Protein AF-A0A147HRI1-F1 (afdb_monomer)

pLDDT: mean 74.49, std 10.93, range [35.97, 95.94]

Solvent-accessible surface area (backbone atoms only — not comparable to full-atom values): 10855 Å² total; per-residue (Å²): 132,96,83,79,79,74,90,42,73,68,56,54,52,51,51,51,52,52,50,51,54,47,53,50,52,55,54,71,74,53,50,70,68,59,50,63,74,41,39,68,58,30,53,50,50,42,50,49,49,34,51,53,35,15,52,51,47,12,48,51,37,36,75,73,68,40,53,73,58,54,8,49,53,52,2,50,64,69,31,60,76,62,52,70,60,54,52,48,51,29,50,80,69,69,34,45,88,38,79,63,32,47,48,50,51,49,22,37,60,50,44,56,58,47,50,54,52,49,60,60,44,43,67,61,63,70,48,91,69,84,58,73,65,57,57,50,52,51,52,50,48,52,53,50,51,52,48,47,48,59,67,50,44,52,60,49,54,53,50,54,50,52,53,43,62,71,70,72,44,73,66,59,40,51,51,49,51,53,50,49,47,51,51,29,28,50,52,20,53,75,72,71,36,63,45,93,79,69

InterPro domains:
  IPR006153 Cation/H+ exchanger, transmembrane domain [PF00999] (4-198)
  IPR038770 Sodium/solute symporter superfamily [G3DSA:1.20.1530.20] (1-198)

Sequence (198 aa):
VGRLVQPGDALTFLSEIGVILLMFTVGLELSVAELWATRWRVLSAGGLQFALGSVAFGGVAYLLGASPSAAVMVGAAAAVSSTAICAKQLADQGELTTRHGRTSVAVLLFQDMETATLLAALPLLASRTEAGTQIAIEVVRILAILGIIVLVGKPILYRSLAWVARHGHSEAFLLASILLVLITAWISHYLGIEPALG

Mean predicted aligned error: 12.56 Å

Secondary structure (DSSP, 8-state):
-TTS----HHHHHHHHHHHHHHHHHHHHH--HHHHHHHHHHHHHHHHHHHHHHHHHHHHHHHHTT--HHHHHHHHHHHT---HHHHHHHHHHTT-TTSHHHHHHHHHHHHHHHHHHHHHHHHHHHH-----HHHHHHHHHHHHHHHHHIIIIIHHHHHHHHHHHHHT--HHHHHHHHHHHHHHHHHHHHHTT--GGG-

Radius of gyration: 20.14 Å; Cα contacts (8 Å, |Δi|>4): 136; chains: 1; bounding box: 38×51×52 Å

Nearest PDB structures (foldseek):
  8by2-assembly1_B  TM=7.174E-01  e=1.087E-05  Escherichia coli
  9emb-assembly1_B  TM=7.189E-01  e=1.529E-05  Escherichia coli
  8by2-assembly1_A  TM=7.257E-01  e=1.770E-05  Escherichia coli
  5bz2-assembly1_A-2  TM=6.735E-01  e=6.250E-04  Thermus thermophilus
  4bwz-assembly1_A  TM=6.178E-01  e=5.952E-04  Thermus thermophilus

Foldseek 3Di:
DPDPDDPDPVNVVVVVVVLVVLVVVLVVLDDPVVLVVCVVVLCCVLVVQLVVQLCVQLVVCVVVPDDNLVSNLRSNVRSQDDLSVLSVVCVVVVNCNPPVNNSVNSNNVVSVVVVLLSVLCSVVSVDPDDDCVVVVVVVVVSVVVLVCCVVPVVVVVVVQLVVQVVVPDPVSSVVSVVVSLVVQLVVCVVVVGHSVSD

Organism: NCBI:txid869719

Structure (mmCIF, N/CA/C/O backbone):
data_AF-A0A147HRI1-F1
#
_entry.id   AF-A0A147HRI1-F1
#
loop_
_atom_site.group_PDB
_atom_site.id
_atom_site.type_symbol
_atom_site.label_atom_id
_atom_site.label_alt_id
_atom_site.label_comp_id
_atom_site.label_asym_id
_atom_site.label_entity_id
_atom_site.label_seq_id
_atom_site.pdbx_PDB_ins_code
_atom_site.Cartn_x
_atom_site.Cartn_y
_atom_site.Cartn_z
_atom_site.occupancy
_atom_site.B_iso_or_equiv
_atom_site.auth_seq_id
_atom_site.auth_comp_id
_atom_site.auth_asym_id
_atom_site.auth_atom_id
_atom_site.pdbx_PDB_model_num
ATOM 1 N N . VAL A 1 1 ? 8.920 30.082 18.688 1.00 46.41 1 VAL A N 1
ATOM 2 C CA . VAL A 1 1 ? 8.938 28.942 19.643 1.00 46.41 1 VAL A CA 1
ATOM 3 C C . VAL A 1 1 ? 9.562 27.657 19.054 1.00 46.41 1 VAL A C 1
ATOM 5 O O . VAL A 1 1 ? 9.963 26.794 19.816 1.00 46.41 1 VAL A O 1
ATOM 8 N N . GLY A 1 2 ? 9.768 27.520 17.737 1.00 50.28 2 GLY A N 1
ATOM 9 C CA . GLY A 1 2 ? 10.229 26.261 17.113 1.00 50.28 2 GLY A CA 1
ATOM 10 C C . GLY A 1 2 ? 11.741 25.972 17.069 1.00 50.28 2 GLY A C 1
ATOM 11 O O . GLY A 1 2 ? 12.221 25.584 16.013 1.00 50.28 2 GLY A O 1
ATOM 12 N N . ARG A 1 3 ? 12.517 26.168 18.149 1.00 47.16 3 ARG A N 1
ATOM 13 C CA . ARG A 1 3 ? 13.978 25.884 18.121 1.00 47.16 3 ARG A CA 1
ATOM 14 C C . ARG A 1 3 ? 14.542 25.129 19.337 1.00 47.16 3 ARG A C 1
ATOM 16 O O . ARG A 1 3 ? 15.747 25.162 19.548 1.00 47.16 3 ARG A O 1
ATOM 23 N N . LEU A 1 4 ? 13.701 24.457 20.133 1.00 57.94 4 LEU A N 1
ATOM 24 C CA . LEU A 1 4 ? 14.137 23.751 21.357 1.00 57.94 4 LEU A CA 1
ATOM 25 C C . LEU A 1 4 ? 13.906 22.236 21.366 1.00 57.94 4 LEU A C 1
ATOM 27 O O . LEU A 1 4 ? 14.239 21.588 22.351 1.00 57.94 4 LEU A O 1
ATOM 31 N N . VAL A 1 5 ? 13.387 21.652 20.289 1.00 60.81 5 VAL A N 1
ATOM 32 C CA . VAL A 1 5 ? 13.214 20.200 20.214 1.00 60.81 5 VAL A CA 1
ATOM 33 C C . VAL A 1 5 ? 14.187 19.666 19.177 1.00 60.81 5 VAL A C 1
ATOM 35 O O . VAL A 1 5 ? 13.927 19.729 17.979 1.00 60.81 5 VAL A O 1
ATOM 38 N N . GLN A 1 6 ? 15.344 19.198 19.640 1.00 63.59 6 GLN A N 1
ATOM 39 C CA . GLN A 1 6 ? 16.152 18.312 18.814 1.00 63.59 6 GLN A CA 1
ATOM 40 C C . GLN A 1 6 ? 15.419 16.968 18.725 1.00 63.59 6 GLN A C 1
ATOM 42 O O . GLN A 1 6 ? 14.935 16.498 19.760 1.00 63.59 6 GLN A O 1
ATOM 47 N N . PRO A 1 7 ? 15.289 16.360 17.534 1.00 55.78 7 PRO A N 1
ATOM 48 C CA . PRO A 1 7 ? 14.759 15.011 17.415 1.00 55.78 7 PRO A CA 1
ATOM 49 C C . PRO A 1 7 ? 15.745 14.058 18.096 1.00 55.78 7 PRO A C 1
ATOM 51 O O . PRO A 1 7 ? 16.748 13.659 17.519 1.00 55.78 7 PRO A O 1
ATOM 54 N N . GLY A 1 8 ? 15.502 13.780 19.374 1.00 70.69 8 GLY A N 1
ATOM 55 C CA . GLY A 1 8 ? 16.127 12.676 20.087 1.00 70.69 8 GLY A CA 1
ATOM 56 C C . GLY A 1 8 ? 15.316 11.405 19.867 1.00 70.69 8 GLY A C 1
ATOM 57 O O . GLY A 1 8 ? 14.108 11.482 19.631 1.00 70.69 8 GLY A O 1
ATOM 58 N N . ASP A 1 9 ? 15.960 10.248 20.009 1.00 72.62 9 ASP A N 1
ATOM 59 C CA . ASP A 1 9 ? 15.358 8.923 19.795 1.00 72.62 9 ASP A CA 1
ATOM 60 C C . ASP A 1 9 ? 14.011 8.746 20.519 1.00 72.62 9 ASP A C 1
ATOM 62 O O . ASP A 1 9 ? 13.090 8.132 19.990 1.00 72.62 9 ASP A O 1
ATOM 66 N N . ALA A 1 10 ? 13.847 9.367 21.694 1.00 78.81 10 ALA A N 1
ATOM 67 C CA . ALA A 1 10 ? 12.605 9.338 22.465 1.00 78.81 10 ALA A CA 1
ATOM 68 C C . ALA A 1 10 ? 11.423 10.056 21.784 1.00 78.81 10 ALA A C 1
ATOM 70 O O . ALA A 1 10 ? 10.285 9.608 21.906 1.00 78.81 10 ALA A O 1
ATOM 71 N N . LEU A 1 11 ? 11.664 11.165 21.074 1.00 78.88 11 LEU A N 1
ATOM 72 C CA . LEU A 1 11 ? 10.607 11.889 20.361 1.00 78.88 11 LEU A CA 1
ATOM 73 C C . LEU A 1 11 ? 10.180 11.125 19.106 1.00 78.88 11 LEU A C 1
ATOM 75 O O . LEU A 1 11 ? 8.984 11.025 18.834 1.00 78.88 11 LEU A O 1
ATOM 79 N N . THR A 1 12 ? 11.148 10.559 18.379 1.00 74.94 12 THR A N 1
ATOM 80 C CA . THR A 1 12 ? 10.896 9.679 17.231 1.00 74.94 12 THR A CA 1
ATOM 81 C C . THR A 1 12 ? 10.073 8.470 17.667 1.00 74.94 12 THR A C 1
ATOM 83 O O . THR A 1 12 ? 8.983 8.256 17.140 1.00 74.94 12 THR A O 1
ATOM 86 N N . PHE A 1 13 ? 10.506 7.776 18.721 1.00 75.50 13 PHE A N 1
ATOM 87 C CA . PHE A 1 13 ? 9.776 6.653 19.303 1.00 75.50 13 PHE A CA 1
ATOM 88 C C . PHE A 1 13 ? 8.347 7.031 19.727 1.00 75.50 13 PHE A C 1
ATOM 90 O O . PHE A 1 13 ? 7.389 6.330 19.408 1.00 75.50 13 PHE A O 1
ATOM 97 N N . LEU A 1 14 ? 8.161 8.177 20.394 1.00 77.25 14 LEU A N 1
ATOM 98 C CA . LEU A 1 14 ? 6.829 8.627 20.807 1.00 77.25 14 LEU A CA 1
ATOM 99 C C . LEU A 1 14 ? 5.931 8.957 19.601 1.00 77.25 14 LEU A C 1
ATOM 101 O O . LEU A 1 14 ? 4.732 8.673 19.624 1.00 77.25 14 LEU A O 1
ATOM 105 N N . SER A 1 15 ? 6.503 9.531 18.539 1.00 74.62 15 SER A N 1
ATOM 106 C CA . SER A 1 15 ? 5.780 9.809 17.294 1.00 74.62 15 SER A CA 1
ATOM 107 C C . SER A 1 15 ? 5.372 8.539 16.547 1.00 74.62 15 SER A C 1
ATOM 109 O O . SER A 1 15 ? 4.254 8.477 16.040 1.00 74.62 15 SER A O 1
ATOM 111 N N . GLU A 1 16 ? 6.220 7.509 16.542 1.00 69.00 16 GLU A N 1
ATOM 112 C CA . GLU A 1 16 ? 5.909 6.197 15.966 1.00 69.00 16 GLU A CA 1
ATOM 113 C C . GLU A 1 16 ? 4.768 5.523 16.731 1.00 69.00 16 GLU A C 1
ATOM 115 O O . GLU A 1 16 ? 3.795 5.086 16.119 1.00 69.00 16 GLU A O 1
ATOM 120 N N . ILE A 1 17 ? 4.819 5.528 18.070 1.00 75.31 17 ILE A N 1
ATOM 121 C CA . ILE A 1 17 ? 3.733 5.016 18.921 1.00 75.31 17 ILE A CA 1
ATOM 122 C C . ILE A 1 17 ? 2.419 5.755 18.634 1.00 75.31 17 ILE A C 1
ATOM 124 O O . ILE A 1 17 ? 1.372 5.122 18.496 1.00 75.31 17 ILE A O 1
ATOM 128 N N . GLY A 1 18 ? 2.460 7.084 18.495 1.00 74.62 18 GLY A N 1
ATOM 129 C CA . GLY A 1 18 ? 1.285 7.886 18.148 1.00 74.62 18 GLY A CA 1
ATOM 130 C C . GLY A 1 18 ? 0.679 7.504 16.794 1.00 74.62 18 GLY A C 1
ATOM 131 O O . GLY A 1 18 ? -0.539 7.379 16.681 1.00 74.62 18 GLY A O 1
ATOM 132 N N . VAL A 1 19 ? 1.517 7.253 15.783 1.00 68.94 19 VAL A N 1
ATOM 133 C CA . VAL A 1 19 ? 1.066 6.789 14.461 1.00 68.94 19 VAL A CA 1
ATOM 134 C C . VAL A 1 19 ? 0.490 5.374 14.534 1.00 68.94 19 VAL A C 1
ATOM 136 O O . VAL A 1 19 ? -0.556 5.125 13.940 1.00 68.94 19 VAL A O 1
ATOM 139 N N . ILE A 1 20 ? 1.105 4.459 15.290 1.00 69.31 20 ILE A N 1
ATOM 140 C CA . ILE A 1 20 ? 0.593 3.091 15.479 1.00 69.31 20 ILE A CA 1
ATOM 141 C C . ILE A 1 20 ? -0.795 3.120 16.132 1.00 69.31 20 ILE A C 1
ATOM 143 O O . ILE A 1 20 ? -1.723 2.480 15.639 1.00 69.31 20 ILE A O 1
ATOM 147 N N . LEU A 1 21 ? -0.963 3.895 17.208 1.00 75.81 21 LEU A N 1
ATOM 148 C CA . LEU A 1 21 ? -2.250 4.049 17.896 1.00 75.81 21 LEU A CA 1
ATOM 149 C C . LEU A 1 21 ? -3.308 4.696 16.994 1.00 75.81 21 LEU A C 1
ATOM 151 O O . LEU A 1 21 ? -4.476 4.297 17.026 1.00 75.81 21 LEU A O 1
ATOM 155 N N . LEU A 1 22 ? -2.903 5.655 16.159 1.00 72.88 22 LEU A N 1
ATOM 156 C CA . LEU A 1 22 ? -3.779 6.252 15.161 1.00 72.88 22 LEU A CA 1
ATOM 157 C C . LEU A 1 22 ? -4.231 5.214 14.126 1.00 72.88 22 LEU A C 1
ATOM 159 O O . LEU A 1 22 ? -5.427 5.083 13.892 1.00 72.88 22 LEU A O 1
ATOM 163 N N . MET A 1 23 ? -3.304 4.446 13.545 1.00 67.88 23 MET A N 1
ATOM 164 C CA . MET A 1 23 ? -3.622 3.410 12.551 1.00 67.88 23 MET A CA 1
ATOM 165 C C . MET A 1 23 ? -4.504 2.312 13.140 1.00 67.88 23 MET A C 1
ATOM 167 O O . MET A 1 23 ? -5.430 1.845 12.480 1.00 67.88 23 MET A O 1
ATOM 171 N N . PHE A 1 24 ? -4.278 1.949 14.402 1.00 70.44 24 PHE A N 1
ATOM 172 C CA . PHE A 1 24 ? -5.132 1.014 15.122 1.00 70.44 24 PHE A CA 1
ATOM 173 C C . PHE A 1 24 ? -6.558 1.553 15.294 1.00 70.44 24 PHE A C 1
ATOM 175 O O . PHE A 1 24 ? -7.523 0.856 14.988 1.00 70.44 24 PHE A O 1
ATOM 182 N N . THR A 1 25 ? -6.698 2.810 15.723 1.00 68.62 25 THR A N 1
ATOM 183 C CA . THR A 1 25 ? -8.008 3.459 15.900 1.00 68.62 25 THR A CA 1
ATOM 184 C C . THR A 1 25 ? -8.754 3.565 14.570 1.00 68.62 25 THR A C 1
ATOM 186 O O . THR A 1 25 ? -9.921 3.192 14.482 1.00 68.62 25 THR A O 1
ATOM 189 N N . VAL A 1 26 ? -8.057 3.975 13.508 1.00 68.06 26 VAL A N 1
ATOM 190 C CA . VAL A 1 26 ? -8.590 4.021 12.140 1.00 68.06 26 VAL A CA 1
ATOM 191 C C . VAL A 1 26 ? -9.046 2.633 11.677 1.00 68.06 26 VAL A C 1
ATOM 193 O O . VAL A 1 26 ? -10.114 2.500 11.080 1.00 68.06 26 VAL A O 1
ATOM 196 N N . GLY A 1 27 ? -8.279 1.585 11.995 1.00 67.62 27 GLY A N 1
ATOM 197 C CA . GLY A 1 27 ? -8.646 0.199 11.711 1.00 67.62 27 GLY A CA 1
ATOM 198 C C . GLY A 1 27 ? -9.912 -0.266 12.440 1.00 67.62 27 GLY A C 1
ATOM 199 O O . GLY A 1 27 ? -10.695 -1.014 11.861 1.00 67.62 27 GLY A O 1
ATOM 200 N N . LEU A 1 28 ? -10.149 0.195 13.674 1.00 70.56 28 LEU A N 1
ATOM 201 C CA . LEU A 1 28 ? -11.361 -0.124 14.444 1.00 70.56 28 L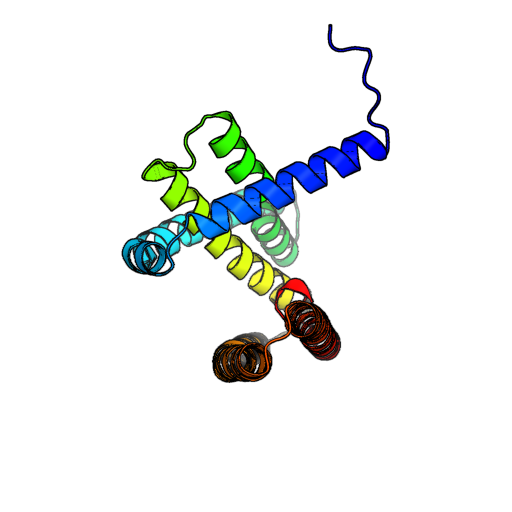EU A CA 1
ATOM 202 C C . LEU A 1 28 ? -12.614 0.604 13.934 1.00 70.56 28 LEU A C 1
ATOM 204 O O . LEU A 1 28 ? -13.714 0.060 14.025 1.00 70.56 28 LEU A O 1
ATOM 208 N N . GLU A 1 29 ? -12.468 1.817 13.398 1.00 66.69 29 GLU A N 1
ATOM 209 C CA . GLU A 1 29 ? -13.580 2.589 12.822 1.00 66.69 29 GLU A CA 1
ATOM 210 C C . GLU A 1 29 ? -13.994 2.107 11.422 1.00 66.69 29 GLU A C 1
ATOM 212 O O . GLU A 1 29 ? -15.105 2.392 10.956 1.00 66.69 29 GLU A O 1
ATOM 217 N N . LEU A 1 30 ? -13.115 1.373 10.736 1.00 65.50 30 LEU A N 1
ATOM 218 C CA . LEU A 1 30 ? -13.374 0.825 9.412 1.00 65.50 30 LEU A CA 1
ATOM 219 C C . LEU A 1 30 ? -14.112 -0.507 9.499 1.00 65.50 30 LEU A C 1
ATOM 221 O O . LEU A 1 30 ? -13.552 -1.544 9.850 1.00 65.50 30 LEU A O 1
ATOM 225 N N . SER A 1 31 ? -15.374 -0.518 9.073 1.00 68.38 31 SER A N 1
ATOM 226 C CA . SER A 1 31 ? -16.076 -1.782 8.888 1.00 68.38 31 SER A CA 1
ATOM 227 C C . SER A 1 31 ? -15.686 -2.437 7.557 1.00 68.38 31 SER A C 1
ATOM 229 O O . SER A 1 31 ? -15.730 -1.828 6.483 1.00 68.38 31 SER A O 1
ATOM 231 N N . VAL A 1 32 ? -15.372 -3.734 7.606 1.00 67.00 32 VAL A N 1
ATOM 232 C CA . VAL A 1 32 ? -15.116 -4.558 6.408 1.00 67.00 32 VAL A CA 1
ATOM 233 C C . VAL A 1 32 ? -16.299 -4.498 5.430 1.00 67.00 32 VAL A C 1
ATOM 235 O O . VAL A 1 32 ? -16.116 -4.526 4.214 1.00 67.00 32 VAL A O 1
ATOM 238 N N . ALA A 1 33 ? -17.522 -4.375 5.953 1.00 69.81 33 ALA A N 1
ATOM 239 C CA . ALA A 1 33 ? -18.739 -4.257 5.156 1.00 69.81 33 ALA A CA 1
ATOM 240 C C . ALA A 1 33 ? -18.767 -2.976 4.303 1.00 69.81 33 ALA A C 1
ATOM 242 O O . ALA A 1 33 ? -19.138 -3.023 3.129 1.00 69.81 33 ALA A O 1
ATOM 243 N N . GLU A 1 34 ? -18.338 -1.843 4.858 1.00 67.62 34 GLU A N 1
ATOM 244 C CA . GLU A 1 34 ? -18.285 -0.574 4.126 1.00 67.62 34 GLU A CA 1
ATOM 245 C C . GLU A 1 34 ? -17.148 -0.550 3.108 1.00 67.62 34 GLU A C 1
ATOM 247 O O . GLU A 1 34 ? -17.354 -0.068 1.992 1.00 67.62 34 GLU A O 1
ATOM 252 N N . LEU A 1 35 ? -15.997 -1.143 3.442 1.00 68.50 35 LEU A N 1
ATOM 253 C CA . LEU A 1 35 ? -14.898 -1.356 2.497 1.00 68.50 35 LEU A CA 1
ATOM 254 C C . LEU A 1 35 ? -15.375 -2.171 1.284 1.00 68.50 35 LEU A C 1
ATOM 256 O O . LEU A 1 35 ? -15.122 -1.834 0.127 1.00 68.50 35 LEU A O 1
ATOM 260 N N . TRP A 1 36 ? -16.143 -3.230 1.541 1.00 72.75 36 TRP A N 1
ATOM 261 C CA . TRP A 1 36 ? -16.689 -4.086 0.492 1.00 72.75 36 TRP A CA 1
ATOM 262 C C . TRP A 1 36 ? -17.740 -3.379 -0.372 1.00 72.75 36 TRP A C 1
ATOM 264 O O . TRP A 1 36 ? -17.869 -3.688 -1.562 1.00 72.75 36 TRP A O 1
ATOM 274 N N . ALA A 1 37 ? -18.484 -2.428 0.198 1.00 75.12 37 ALA A N 1
ATOM 275 C CA . ALA A 1 37 ? -19.457 -1.612 -0.524 1.00 75.12 37 ALA A CA 1
ATOM 276 C C . ALA A 1 37 ? -18.787 -0.585 -1.455 1.00 75.12 37 ALA A C 1
ATOM 278 O O . ALA A 1 37 ? -19.325 -0.274 -2.518 1.00 75.12 37 ALA A O 1
ATOM 279 N N . THR A 1 38 ? -17.599 -0.086 -1.098 1.00 70.69 38 THR A N 1
ATOM 280 C CA . THR A 1 38 ? -16.829 0.875 -1.907 1.00 70.69 38 THR A CA 1
ATOM 281 C C . THR A 1 38 ? -15.744 0.228 -2.770 1.00 70.69 38 THR A C 1
ATOM 283 O O . THR A 1 38 ? -15.088 0.941 -3.531 1.00 70.69 38 THR A O 1
ATOM 286 N N . ARG A 1 39 ? -15.606 -1.107 -2.744 1.00 79.69 39 ARG A N 1
ATOM 287 C CA . ARG A 1 39 ? -14.523 -1.864 -3.402 1.00 79.69 39 ARG A CA 1
ATOM 288 C C . ARG A 1 39 ? -14.227 -1.445 -4.839 1.00 79.69 39 ARG A C 1
ATOM 290 O O . ARG A 1 39 ? -13.072 -1.260 -5.184 1.00 79.69 39 ARG A O 1
ATOM 297 N N . TRP A 1 40 ? -15.249 -1.228 -5.667 1.00 79.50 40 TRP A N 1
ATOM 298 C CA . TRP A 1 40 ? -15.039 -0.846 -7.067 1.00 79.50 40 TRP A CA 1
ATOM 299 C C . TRP A 1 40 ? -14.453 0.553 -7.216 1.00 79.50 40 TRP A C 1
ATOM 301 O O . TRP A 1 40 ? -13.614 0.757 -8.081 1.00 79.50 40 TRP A O 1
ATOM 311 N N . ARG A 1 41 ? -14.855 1.493 -6.352 1.00 78.00 41 ARG A N 1
ATOM 312 C CA . ARG A 1 41 ? -14.286 2.846 -6.328 1.00 78.00 41 ARG A CA 1
ATOM 313 C C . ARG A 1 41 ? -12.851 2.824 -5.829 1.00 78.00 41 ARG A C 1
ATOM 315 O O . ARG A 1 41 ? -12.026 3.545 -6.367 1.00 78.00 41 ARG A O 1
ATOM 322 N N . VAL A 1 42 ? -12.572 1.991 -4.831 1.00 79.12 42 VAL A N 1
ATOM 323 C CA . VAL A 1 42 ? -11.234 1.804 -4.262 1.00 79.12 42 VAL A CA 1
ATOM 324 C C . VAL A 1 42 ? -10.285 1.204 -5.302 1.00 79.12 42 VAL A C 1
ATOM 326 O O . VAL A 1 42 ? -9.256 1.804 -5.593 1.00 79.12 42 VAL A O 1
ATOM 329 N N . LEU A 1 43 ? -10.686 0.101 -5.943 1.00 76.88 43 LEU A N 1
ATOM 330 C CA . LEU A 1 43 ? -9.943 -0.552 -7.025 1.00 76.88 43 LEU A CA 1
ATOM 331 C C . LEU A 1 43 ? -9.718 0.387 -8.215 1.00 76.88 43 LEU A C 1
ATOM 333 O O . LEU A 1 43 ? -8.609 0.463 -8.734 1.00 76.88 43 LEU A O 1
ATOM 337 N N . SER A 1 44 ? -10.749 1.126 -8.641 1.00 82.75 44 SER A N 1
ATOM 338 C CA . SER A 1 44 ? -10.609 2.043 -9.772 1.00 82.75 44 SER A CA 1
ATOM 339 C C . SER A 1 44 ? -9.757 3.260 -9.431 1.00 82.75 44 SER A C 1
ATOM 341 O O . SER A 1 44 ? -8.932 3.653 -10.240 1.00 82.75 44 SER A O 1
ATOM 343 N N . ALA A 1 45 ? -9.956 3.880 -8.264 1.00 82.44 45 ALA A N 1
ATOM 344 C CA . ALA A 1 45 ? -9.248 5.105 -7.899 1.00 82.44 45 ALA A CA 1
ATOM 345 C C . ALA A 1 45 ? -7.785 4.820 -7.549 1.00 82.44 45 ALA A C 1
ATOM 347 O O . ALA A 1 45 ? -6.904 5.481 -8.089 1.00 82.44 45 ALA A O 1
ATOM 348 N N . GLY A 1 46 ? -7.535 3.814 -6.703 1.00 80.88 46 GLY A N 1
ATOM 349 C CA . GLY A 1 46 ? -6.186 3.394 -6.325 1.00 80.88 46 GLY A CA 1
ATOM 350 C C . GLY A 1 46 ? -5.399 2.878 -7.523 1.00 80.88 46 GLY A C 1
ATOM 351 O O . GLY A 1 46 ? -4.319 3.390 -7.803 1.00 80.88 46 GLY A O 1
ATOM 352 N N . GLY A 1 47 ? -5.987 1.958 -8.296 1.00 82.75 47 GLY A N 1
ATOM 353 C CA . GLY A 1 47 ? -5.334 1.392 -9.476 1.00 82.75 47 GLY A CA 1
ATOM 354 C C . GLY A 1 47 ? -5.084 2.423 -10.578 1.00 82.75 47 GLY A C 1
ATOM 355 O O . GLY A 1 47 ? -4.011 2.438 -11.177 1.00 82.75 47 GLY A O 1
ATOM 356 N N . LEU A 1 48 ? -6.032 3.336 -10.833 1.00 87.00 48 LEU A N 1
ATOM 357 C CA . LEU A 1 48 ? -5.828 4.394 -11.826 1.00 87.00 48 LEU A CA 1
ATOM 358 C C . LEU A 1 48 ? -4.767 5.402 -11.368 1.00 87.00 48 LEU A C 1
ATOM 360 O O . LEU A 1 48 ? -3.931 5.798 -12.176 1.00 87.00 48 LEU A O 1
ATOM 364 N N . GLN A 1 49 ? -4.764 5.799 -10.090 1.00 89.56 49 GLN A N 1
ATOM 365 C CA . GLN A 1 49 ? -3.734 6.685 -9.544 1.00 89.56 49 GLN A CA 1
ATOM 366 C C . GLN A 1 49 ? -2.348 6.048 -9.621 1.00 89.56 49 GLN A C 1
ATOM 368 O O . GLN A 1 49 ? -1.400 6.715 -10.038 1.00 89.56 49 GLN A O 1
ATOM 373 N N . PHE A 1 50 ? -2.232 4.771 -9.257 1.00 87.19 50 PHE A N 1
ATOM 374 C CA . PHE A 1 50 ? -0.973 4.044 -9.330 1.00 87.19 50 PHE A CA 1
ATOM 375 C C . PHE A 1 50 ? -0.482 3.916 -10.775 1.00 87.19 50 PHE A C 1
ATOM 377 O O . PHE A 1 50 ? 0.670 4.239 -11.061 1.00 87.19 50 PHE A O 1
ATOM 384 N N . ALA A 1 51 ? -1.356 3.532 -11.710 1.00 87.12 51 ALA A N 1
ATOM 385 C CA . ALA A 1 51 ? -1.001 3.401 -13.121 1.00 87.12 51 ALA A CA 1
ATOM 386 C C . ALA A 1 51 ? -0.550 4.739 -13.728 1.00 87.12 51 ALA A C 1
ATOM 388 O O . ALA A 1 51 ? 0.503 4.811 -14.363 1.00 87.12 51 ALA A O 1
ATOM 389 N N . LEU A 1 52 ? -1.315 5.813 -13.504 1.00 92.19 52 LEU A N 1
ATOM 390 C CA . LEU A 1 52 ? -0.977 7.143 -14.013 1.00 92.19 52 LEU A CA 1
ATOM 391 C C . LEU A 1 52 ? 0.306 7.686 -13.375 1.00 92.19 52 LEU A C 1
ATOM 393 O O . LEU A 1 52 ? 1.157 8.214 -14.089 1.00 92.19 52 LEU A O 1
ATOM 397 N N . GLY A 1 53 ? 0.469 7.520 -12.060 1.00 91.06 53 GLY A N 1
ATOM 398 C CA . GLY A 1 53 ? 1.688 7.899 -11.347 1.00 91.06 53 GLY A CA 1
ATOM 399 C C . GLY A 1 53 ? 2.904 7.141 -11.870 1.00 91.06 53 GLY A C 1
ATOM 400 O O . GLY A 1 53 ? 3.920 7.753 -12.189 1.00 91.06 53 GLY A O 1
ATOM 401 N N . SER A 1 54 ? 2.772 5.827 -12.062 1.00 89.25 54 SER A N 1
ATOM 402 C CA . SER A 1 54 ? 3.852 4.970 -12.556 1.00 89.25 54 SER A CA 1
ATOM 403 C C . SER A 1 54 ? 4.301 5.370 -13.955 1.00 89.25 54 SER A C 1
ATOM 405 O O . SER A 1 54 ? 5.498 5.458 -14.221 1.00 89.25 54 SER A O 1
ATOM 407 N N . VAL A 1 55 ? 3.350 5.670 -14.845 1.00 92.12 55 VAL A N 1
ATOM 408 C CA . VAL A 1 55 ? 3.646 6.151 -16.201 1.00 92.12 55 VAL A CA 1
ATOM 409 C C . VAL A 1 55 ? 4.279 7.540 -16.170 1.00 92.12 55 VAL A C 1
ATOM 411 O O . VAL A 1 55 ? 5.240 7.778 -16.897 1.00 92.12 55 VAL A O 1
ATOM 414 N N . ALA A 1 56 ? 3.785 8.451 -15.330 1.00 95.12 56 ALA A N 1
ATOM 415 C CA . ALA A 1 56 ? 4.326 9.802 -15.229 1.00 95.12 56 ALA A CA 1
ATOM 416 C C . ALA A 1 56 ? 5.768 9.798 -14.697 1.00 95.12 56 ALA A C 1
ATOM 418 O O . ALA A 1 56 ? 6.673 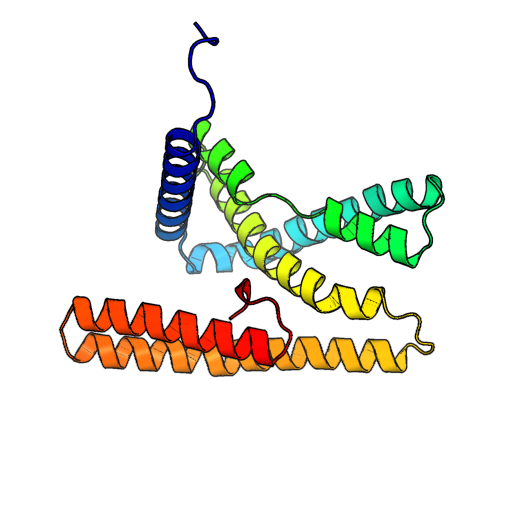10.313 -15.356 1.00 95.12 56 ALA A O 1
ATOM 419 N N . PHE A 1 57 ? 6.007 9.171 -13.542 1.00 94.50 57 PHE A N 1
ATOM 420 C CA . PHE A 1 57 ? 7.337 9.088 -12.937 1.00 94.50 57 PHE A CA 1
ATOM 421 C C . PHE A 1 57 ? 8.297 8.233 -13.768 1.00 94.50 57 PHE A C 1
ATOM 423 O O . PHE A 1 57 ? 9.452 8.615 -13.958 1.00 94.50 57 PHE A O 1
ATOM 430 N N . GLY A 1 58 ? 7.821 7.118 -14.328 1.00 93.62 58 GLY A N 1
ATOM 431 C CA . GLY A 1 58 ? 8.618 6.277 -15.217 1.00 93.62 58 GLY A CA 1
ATOM 432 C C . GLY A 1 58 ? 8.967 6.982 -16.526 1.00 93.62 58 GLY A C 1
ATOM 433 O O . GLY A 1 58 ? 10.101 6.896 -16.990 1.00 93.62 58 GLY A O 1
ATOM 434 N N . GLY A 1 59 ? 8.039 7.759 -17.088 1.00 93.56 59 GLY A N 1
ATOM 435 C CA . GLY A 1 59 ? 8.286 8.601 -18.256 1.00 93.56 59 GLY A CA 1
ATOM 436 C C . GLY A 1 59 ? 9.374 9.640 -17.993 1.00 93.56 59 GLY A C 1
ATOM 437 O O . GLY A 1 59 ? 10.295 9.775 -18.794 1.00 93.56 59 GLY A O 1
ATOM 438 N N . VAL A 1 60 ? 9.332 10.312 -16.837 1.00 95.94 60 VAL A N 1
ATOM 439 C CA . VAL A 1 60 ? 10.399 11.234 -16.412 1.00 95.94 60 VAL A CA 1
ATOM 440 C C . VAL A 1 60 ? 11.735 10.502 -16.272 1.00 95.94 60 VAL A C 1
ATOM 442 O O . VAL A 1 60 ? 12.737 10.967 -16.808 1.00 95.94 60 VAL A O 1
ATOM 445 N N . ALA A 1 61 ? 11.766 9.338 -15.619 1.00 94.19 61 ALA A N 1
ATOM 446 C CA . ALA A 1 61 ? 12.987 8.546 -15.470 1.00 94.19 61 ALA A CA 1
ATOM 447 C C . ALA A 1 61 ? 13.578 8.118 -16.826 1.00 94.19 61 ALA A C 1
ATOM 449 O O . ALA A 1 61 ? 14.789 8.198 -17.030 1.00 94.19 61 ALA A O 1
ATOM 450 N N . TYR A 1 62 ? 12.728 7.719 -17.775 1.00 94.75 62 TYR A N 1
ATOM 451 C CA . TYR A 1 62 ? 13.146 7.369 -19.131 1.00 94.75 62 TYR A CA 1
ATOM 452 C C . TYR A 1 62 ? 13.730 8.574 -19.883 1.00 94.75 62 TYR A C 1
ATOM 454 O O . TYR A 1 62 ? 14.790 8.463 -20.496 1.00 94.75 62 TYR A O 1
ATOM 462 N N . LEU A 1 63 ? 13.090 9.745 -19.786 1.00 95.38 63 LEU A N 1
ATOM 463 C CA . LEU A 1 63 ? 13.593 10.991 -20.380 1.00 95.38 63 LEU A CA 1
ATOM 464 C C . LEU A 1 63 ? 14.933 11.439 -19.774 1.00 95.38 63 LEU A C 1
ATOM 466 O O . LEU A 1 63 ? 15.733 12.066 -20.464 1.00 95.38 63 LEU A O 1
ATOM 470 N N . LEU A 1 64 ? 15.202 11.085 -18.514 1.00 95.50 64 LEU A N 1
ATOM 471 C CA . LEU A 1 64 ? 16.489 11.299 -17.842 1.00 95.50 64 LEU A CA 1
ATOM 472 C C . LEU A 1 64 ? 17.561 10.255 -18.217 1.00 95.50 64 LEU A C 1
ATOM 474 O O . LEU A 1 64 ? 18.676 10.315 -17.701 1.00 95.50 64 LEU A O 1
ATOM 478 N N . GLY A 1 65 ? 17.255 9.318 -19.121 1.00 91.56 65 GLY A N 1
ATOM 479 C CA . GLY A 1 65 ? 18.204 8.335 -19.648 1.00 91.56 65 GLY A CA 1
ATOM 480 C C . GLY A 1 65 ? 18.215 6.986 -18.925 1.00 91.56 65 GLY A C 1
ATOM 481 O O . GLY A 1 65 ? 19.127 6.189 -19.151 1.00 91.56 65 GLY A O 1
ATOM 482 N N . ALA A 1 66 ? 17.231 6.696 -18.065 1.00 89.94 66 ALA A N 1
ATOM 483 C CA . ALA A 1 66 ? 17.095 5.368 -17.468 1.00 89.94 66 ALA A CA 1
ATOM 484 C C . ALA A 1 66 ? 16.743 4.310 -18.532 1.00 89.94 66 ALA A C 1
ATOM 486 O O . ALA A 1 66 ? 16.007 4.580 -19.484 1.00 89.94 66 ALA A O 1
ATOM 487 N N . SER A 1 67 ? 17.223 3.072 -18.356 1.00 89.38 67 SER A N 1
ATOM 488 C CA . SER A 1 67 ? 16.782 1.953 -19.200 1.00 89.38 67 SER A CA 1
ATOM 489 C C . SER A 1 67 ? 15.268 1.732 -19.053 1.00 89.38 67 SER A C 1
ATOM 491 O O . SER A 1 67 ? 14.725 2.023 -17.987 1.00 89.38 67 SER A O 1
ATOM 493 N N . PRO A 1 68 ? 14.569 1.156 -20.050 1.00 85.38 68 PRO A N 1
ATOM 494 C CA . PRO A 1 68 ? 13.131 0.887 -19.946 1.00 85.38 68 PRO A CA 1
ATOM 495 C C . PRO A 1 68 ? 12.740 0.103 -18.684 1.00 85.38 68 PRO A C 1
ATOM 497 O O . PRO A 1 68 ? 11.765 0.440 -18.021 1.00 85.38 68 PRO A O 1
ATOM 500 N N . SER A 1 69 ? 13.543 -0.895 -18.300 1.00 82.50 69 SER A N 1
ATOM 501 C CA . SER A 1 69 ? 13.348 -1.660 -17.062 1.00 82.50 69 SER A CA 1
ATOM 502 C C . SER A 1 69 ? 13.490 -0.799 -15.802 1.00 82.50 69 SER A C 1
ATOM 504 O O . SER A 1 69 ? 12.643 -0.857 -14.914 1.00 82.50 69 SER A O 1
ATOM 506 N N . ALA A 1 70 ? 14.523 0.046 -15.741 1.00 84.69 70 ALA A N 1
ATOM 507 C CA . ALA A 1 70 ? 14.756 0.940 -14.612 1.00 84.69 70 ALA A CA 1
ATOM 508 C C . ALA A 1 70 ? 13.681 2.032 -14.524 1.00 84.69 70 ALA A C 1
ATOM 510 O O . ALA A 1 70 ? 13.221 2.345 -13.433 1.00 84.69 70 ALA A O 1
ATOM 511 N N . ALA A 1 71 ? 13.232 2.567 -15.660 1.00 89.12 71 ALA A N 1
ATOM 512 C CA . ALA A 1 71 ? 12.154 3.545 -15.729 1.00 89.12 71 ALA A CA 1
ATOM 513 C C . ALA A 1 71 ? 10.833 2.984 -15.180 1.00 89.12 71 ALA A C 1
ATOM 515 O O . ALA A 1 71 ? 10.172 3.653 -14.390 1.00 89.12 71 ALA A O 1
ATOM 516 N N . VAL A 1 72 ? 10.478 1.742 -15.530 1.00 85.75 72 VAL A N 1
ATOM 517 C CA . VAL A 1 72 ? 9.289 1.067 -14.981 1.00 85.75 72 VAL A CA 1
ATOM 518 C C . VAL A 1 72 ? 9.421 0.850 -13.474 1.00 85.75 72 VAL A C 1
ATOM 520 O O . VAL A 1 72 ? 8.489 1.164 -12.739 1.00 85.75 72 VAL A O 1
ATOM 523 N N . MET A 1 73 ? 10.576 0.371 -12.998 1.00 84.56 73 MET A N 1
ATOM 524 C CA . MET A 1 73 ? 10.810 0.163 -11.563 1.00 84.56 73 MET A CA 1
ATOM 525 C C . MET A 1 73 ? 10.727 1.471 -10.769 1.00 84.56 73 MET A C 1
ATOM 527 O O . MET A 1 73 ? 10.045 1.527 -9.751 1.00 84.56 73 MET A O 1
ATOM 531 N N . VAL A 1 74 ? 11.390 2.530 -11.243 1.00 88.12 74 VAL A N 1
ATOM 532 C CA . VAL A 1 74 ? 11.369 3.854 -10.602 1.00 88.12 74 VAL A CA 1
ATOM 533 C C . VAL A 1 74 ? 9.963 4.439 -10.623 1.00 88.12 74 VAL A C 1
ATOM 535 O O . VAL A 1 74 ? 9.512 4.963 -9.610 1.00 88.12 74 VAL A O 1
ATOM 538 N N . GLY A 1 75 ? 9.260 4.322 -11.751 1.00 89.56 75 GLY A N 1
ATOM 539 C CA . GLY A 1 75 ? 7.887 4.788 -11.880 1.00 89.56 75 GLY A CA 1
ATOM 540 C C . GLY A 1 75 ? 6.964 4.121 -10.867 1.00 89.56 75 GLY A C 1
ATOM 541 O O . GLY A 1 75 ? 6.287 4.811 -10.109 1.00 89.56 75 GLY A O 1
ATOM 542 N N . ALA A 1 76 ? 6.993 2.790 -10.814 1.00 84.94 76 ALA A N 1
ATOM 543 C CA . ALA A 1 76 ? 6.173 2.012 -9.896 1.00 84.94 76 ALA A CA 1
ATOM 544 C C . ALA A 1 76 ? 6.508 2.301 -8.425 1.00 84.94 76 ALA A C 1
ATOM 546 O O . ALA A 1 76 ? 5.605 2.533 -7.629 1.00 84.94 76 ALA A O 1
ATOM 547 N N . ALA A 1 77 ? 7.794 2.367 -8.066 1.00 84.44 77 ALA A N 1
ATOM 548 C CA . ALA A 1 77 ? 8.216 2.681 -6.701 1.00 84.44 77 ALA A CA 1
ATOM 549 C C . ALA A 1 77 ? 7.812 4.102 -6.267 1.00 84.44 77 ALA A C 1
ATOM 551 O O . ALA A 1 77 ? 7.409 4.308 -5.126 1.00 84.44 77 ALA A O 1
ATOM 552 N N . ALA A 1 78 ? 7.888 5.081 -7.172 1.00 87.69 78 ALA A N 1
ATOM 553 C CA . ALA A 1 78 ? 7.524 6.469 -6.888 1.00 87.69 78 ALA A CA 1
ATOM 554 C C . ALA A 1 78 ? 6.004 6.712 -6.842 1.00 87.69 78 ALA A C 1
ATOM 556 O O . ALA A 1 78 ? 5.563 7.714 -6.283 1.00 87.69 78 ALA A O 1
ATOM 557 N N . ALA A 1 79 ? 5.201 5.826 -7.437 1.00 87.00 79 ALA A N 1
ATOM 558 C CA . ALA A 1 79 ? 3.745 5.955 -7.491 1.00 87.00 79 ALA A CA 1
ATOM 559 C C . ALA A 1 79 ? 3.023 5.458 -6.225 1.00 87.00 79 ALA A C 1
ATOM 561 O O . ALA A 1 79 ? 1.819 5.693 -6.083 1.00 87.00 79 ALA A O 1
ATOM 562 N N . VAL A 1 80 ? 3.740 4.775 -5.327 1.00 83.94 80 VAL A N 1
ATOM 563 C CA . VAL A 1 80 ? 3.212 4.280 -4.050 1.00 83.94 80 VAL A CA 1
ATOM 564 C C . VAL A 1 80 ? 2.948 5.448 -3.096 1.00 83.94 80 VAL A C 1
ATOM 566 O O . VAL A 1 80 ? 3.813 6.294 -2.866 1.00 83.94 80 VAL A O 1
ATOM 569 N N . SER A 1 81 ? 1.751 5.483 -2.508 1.00 83.38 81 SER A N 1
ATOM 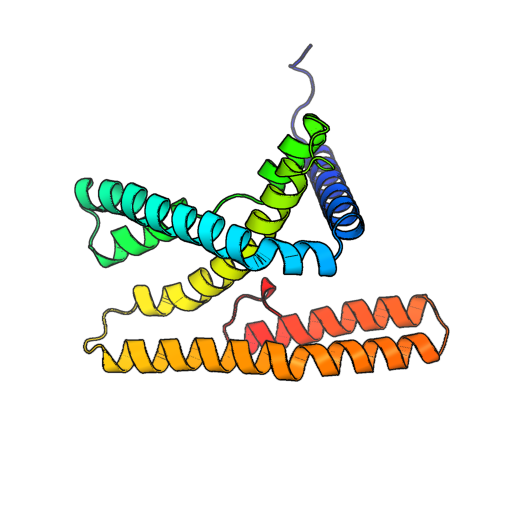570 C CA . SER A 1 81 ? 1.379 6.481 -1.499 1.00 83.38 81 SER A CA 1
ATOM 571 C C . SER A 1 81 ? 1.775 6.027 -0.095 1.00 83.38 81 SER A C 1
ATOM 573 O O . SER A 1 81 ? 1.732 4.844 0.226 1.00 83.38 81 SER A O 1
ATOM 575 N N . SER A 1 82 ? 2.115 6.974 0.784 1.00 81.44 82 SER A N 1
ATOM 576 C CA . SER A 1 82 ? 2.403 6.664 2.189 1.00 81.44 82 SER A CA 1
ATOM 577 C C . SER A 1 82 ? 1.125 6.652 3.034 1.00 81.44 82 SER A C 1
ATOM 579 O O . SER A 1 82 ? 0.575 7.708 3.360 1.00 81.44 82 SER A O 1
ATOM 581 N N . THR A 1 83 ? 0.690 5.459 3.448 1.00 80.69 83 THR A N 1
ATOM 582 C CA . THR A 1 83 ? -0.512 5.250 4.274 1.00 80.69 83 THR A CA 1
ATOM 583 C C . THR A 1 83 ? -0.453 5.998 5.602 1.00 80.69 83 THR A C 1
ATOM 585 O O . THR A 1 83 ? -1.375 6.744 5.939 1.00 80.69 83 THR A O 1
ATOM 588 N N . ALA A 1 84 ? 0.665 5.884 6.323 1.00 71.62 84 ALA A N 1
ATOM 589 C CA . ALA A 1 84 ? 0.848 6.527 7.621 1.00 71.62 84 ALA A CA 1
ATOM 590 C C . ALA A 1 84 ? 0.755 8.060 7.543 1.00 71.62 84 ALA A C 1
ATOM 592 O O . ALA A 1 84 ? 0.099 8.683 8.376 1.00 71.62 84 ALA A O 1
ATOM 593 N N . ILE A 1 85 ? 1.378 8.676 6.530 1.00 80.19 85 ILE A N 1
ATOM 594 C CA . ILE A 1 85 ? 1.385 10.136 6.371 1.00 80.19 85 ILE A CA 1
ATOM 595 C C . ILE A 1 85 ? -0.005 10.637 5.976 1.00 80.19 85 ILE A C 1
ATOM 597 O O . ILE A 1 85 ? -0.509 11.575 6.590 1.00 80.19 85 ILE A O 1
ATOM 601 N N . CYS A 1 86 ? -0.647 10.012 4.988 1.00 84.12 86 CYS A N 1
ATOM 602 C CA . CYS A 1 86 ? -1.967 10.439 4.528 1.00 84.12 86 CYS A CA 1
ATOM 603 C C . CYS A 1 86 ? -3.040 10.270 5.607 1.00 84.12 86 CYS A C 1
ATOM 605 O O . CYS A 1 86 ? -3.865 11.161 5.805 1.00 84.12 86 CYS A O 1
ATOM 607 N N . ALA A 1 87 ? -3.024 9.156 6.336 1.00 78.75 87 ALA A N 1
ATOM 608 C CA . ALA A 1 87 ? -3.992 8.932 7.396 1.00 78.75 87 ALA A CA 1
ATOM 609 C C . ALA A 1 87 ? -3.727 9.822 8.623 1.00 78.75 87 ALA A C 1
ATOM 611 O O . ALA A 1 87 ? -4.683 10.314 9.222 1.00 78.75 87 ALA A O 1
ATOM 612 N N . LYS A 1 88 ? -2.460 10.134 8.940 1.00 76.25 88 LYS A N 1
ATOM 613 C CA . LYS A 1 88 ? -2.126 11.181 9.918 1.00 76.25 88 LYS A CA 1
ATOM 614 C C . LYS A 1 88 ? -2.644 12.549 9.487 1.00 76.25 88 LYS A C 1
ATOM 616 O O . LYS A 1 88 ? -3.270 13.231 10.286 1.00 76.25 88 LYS A O 1
ATOM 621 N N . GLN A 1 89 ? -2.453 12.923 8.226 1.00 85.50 89 GLN A N 1
ATOM 622 C CA . GLN A 1 89 ? -2.942 14.195 7.702 1.00 85.50 89 GLN A CA 1
ATOM 623 C C . GLN A 1 89 ? -4.470 14.314 7.823 1.00 85.50 89 GLN A C 1
ATOM 625 O O . GLN A 1 89 ? -4.969 15.333 8.291 1.00 85.50 89 GLN A O 1
ATOM 630 N N . LEU A 1 90 ? -5.211 13.261 7.459 1.00 83.50 90 LEU A N 1
ATOM 631 C CA . LEU A 1 90 ? -6.667 13.210 7.632 1.00 83.50 90 LEU A CA 1
ATOM 632 C C . LEU A 1 90 ? -7.076 13.302 9.107 1.00 83.50 90 LEU A C 1
ATOM 634 O O . LEU A 1 90 ? -8.108 13.893 9.420 1.00 83.50 90 LEU A O 1
ATOM 638 N N . ALA A 1 91 ? -6.284 12.726 10.014 1.00 78.38 91 ALA A N 1
ATOM 639 C CA . ALA A 1 91 ? -6.521 12.808 11.452 1.00 78.38 91 ALA A CA 1
ATOM 640 C C . ALA A 1 91 ? -6.317 14.227 11.983 1.00 78.38 91 ALA A C 1
ATOM 642 O O . ALA A 1 91 ? -7.191 14.751 12.669 1.00 78.38 91 ALA A O 1
ATOM 643 N N . ASP A 1 92 ? -5.205 14.860 11.606 1.00 82.75 92 ASP A N 1
ATOM 644 C CA . ASP A 1 92 ? -4.862 16.232 11.986 1.00 82.75 92 ASP A CA 1
ATOM 645 C C . ASP A 1 92 ? -5.908 17.236 11.458 1.00 82.75 92 ASP A C 1
ATOM 647 O O . ASP A 1 92 ? -6.155 18.271 12.076 1.00 82.75 92 ASP A O 1
ATOM 651 N N . GLN A 1 93 ? -6.569 16.911 10.340 1.00 87.00 93 GLN A N 1
ATOM 652 C CA . GLN A 1 93 ? -7.677 17.679 9.759 1.00 87.00 93 GLN A CA 1
ATOM 653 C C . GLN A 1 93 ? -9.057 17.333 10.348 1.00 87.00 93 GLN A C 1
ATOM 655 O O . GLN A 1 93 ? -10.035 18.016 10.048 1.00 87.00 93 GLN A O 1
ATOM 660 N N . GLY A 1 94 ? -9.168 16.288 11.175 1.00 83.00 94 GLY A N 1
ATOM 661 C CA . GLY A 1 94 ? -10.449 15.798 11.694 1.00 83.00 94 GLY A CA 1
ATOM 662 C C . GLY A 1 94 ? -11.351 15.159 10.629 1.00 83.00 94 GLY A C 1
ATOM 663 O O . GLY A 1 94 ? -12.555 15.025 10.835 1.00 83.00 94 GLY A O 1
ATOM 664 N N . GLU A 1 95 ? -10.790 14.761 9.485 1.00 86.75 95 GLU A N 1
ATOM 665 C CA . GLU A 1 95 ? -11.533 14.268 8.323 1.00 86.75 95 GLU A CA 1
ATOM 666 C C . GLU A 1 95 ? -11.620 12.737 8.243 1.00 86.75 95 GLU A C 1
ATOM 668 O O . GLU A 1 95 ? -12.303 12.217 7.360 1.00 86.75 95 GLU A O 1
ATOM 673 N N . LEU A 1 96 ? -10.984 11.992 9.153 1.00 76.31 96 LEU A N 1
ATOM 674 C CA . LEU A 1 96 ? -10.951 10.519 9.126 1.00 76.31 96 LEU A CA 1
ATOM 675 C C . LEU A 1 96 ? -12.336 9.865 9.033 1.00 76.31 96 LEU A C 1
ATOM 677 O O . LEU A 1 96 ? -12.530 8.924 8.264 1.00 76.31 96 LEU A O 1
ATOM 681 N N . THR A 1 97 ? -13.309 10.392 9.774 1.00 76.56 97 THR A N 1
ATOM 682 C CA . THR A 1 97 ? -14.670 9.842 9.844 1.00 76.56 97 THR A CA 1
ATOM 683 C C . THR A 1 97 ? -15.568 10.320 8.701 1.00 76.56 97 THR A C 1
ATOM 685 O O . THR A 1 97 ? -16.680 9.816 8.521 1.00 76.56 97 THR A O 1
ATOM 688 N N . THR A 1 98 ? -15.100 11.268 7.884 1.00 84.25 98 THR A N 1
ATOM 689 C CA . THR A 1 98 ? -15.852 11.768 6.731 1.00 84.25 98 THR A CA 1
ATOM 690 C C . THR A 1 98 ? -15.936 10.712 5.630 1.00 84.25 98 THR A C 1
ATOM 692 O O . THR A 1 98 ? -15.124 9.792 5.521 1.00 84.25 98 THR A O 1
ATOM 695 N N . ARG A 1 99 ? -16.912 10.860 4.728 1.00 81.19 99 ARG A N 1
ATOM 696 C CA . ARG A 1 99 ? -17.082 9.938 3.593 1.00 81.19 99 ARG A CA 1
ATOM 697 C C . ARG A 1 99 ? -15.827 9.846 2.712 1.00 81.19 99 ARG A C 1
ATOM 699 O O . ARG A 1 99 ? -15.528 8.775 2.187 1.00 81.19 99 ARG A O 1
ATOM 706 N N . HIS A 1 100 ? -15.132 10.964 2.524 1.00 84.62 100 HIS A N 1
ATOM 707 C CA . HIS A 1 100 ? -13.904 11.053 1.737 1.00 84.62 100 HIS A CA 1
ATOM 708 C C . HIS A 1 100 ? -12.727 10.477 2.522 1.00 84.62 100 HIS A C 1
ATOM 710 O O . HIS A 1 100 ? -12.056 9.616 1.971 1.00 84.62 100 HIS A O 1
ATOM 716 N N . GLY A 1 101 ? -12.560 10.814 3.805 1.00 82.50 101 GLY A N 1
ATOM 717 C CA . GLY A 1 101 ? -11.523 10.229 4.663 1.00 82.50 101 GLY A CA 1
ATOM 718 C C . GLY A 1 101 ? -11.571 8.701 4.704 1.00 82.50 101 GLY A C 1
ATOM 719 O O . GLY A 1 101 ? -10.580 8.046 4.395 1.00 82.50 101 GLY A O 1
ATOM 720 N N . ARG A 1 102 ? -12.751 8.113 4.935 1.00 77.25 102 ARG A N 1
ATOM 721 C CA . ARG A 1 102 ? -12.931 6.646 4.922 1.00 77.25 102 ARG A CA 1
ATOM 722 C C . ARG A 1 102 ? -12.621 6.021 3.564 1.00 77.25 102 ARG A C 1
ATOM 724 O O . ARG A 1 102 ? -12.068 4.928 3.498 1.00 77.25 102 ARG A O 1
ATOM 731 N N . THR A 1 103 ? -12.975 6.704 2.473 1.00 78.44 103 THR A N 1
ATOM 732 C CA . THR A 1 103 ? -12.662 6.233 1.113 1.00 78.44 103 THR A CA 1
ATOM 733 C C . THR A 1 103 ? -11.161 6.324 0.835 1.00 78.44 103 THR A C 1
ATOM 735 O O . THR A 1 103 ? -10.604 5.401 0.253 1.00 78.44 103 THR A O 1
ATOM 738 N N . SER A 1 104 ? -10.498 7.391 1.282 1.00 83.81 104 SER A N 1
ATOM 739 C CA . SER A 1 104 ? -9.052 7.564 1.162 1.00 83.81 104 SER A CA 1
ATOM 740 C C . SER A 1 104 ? -8.304 6.489 1.938 1.00 83.81 104 SER A C 1
ATOM 742 O O . SER A 1 104 ? -7.445 5.834 1.364 1.00 83.81 104 SER A O 1
ATOM 744 N N . VAL A 1 105 ? -8.673 6.221 3.195 1.00 80.00 105 VAL A N 1
ATOM 745 C CA . VAL A 1 105 ? -8.044 5.138 3.965 1.00 80.00 105 VAL A CA 1
ATOM 746 C C . VAL A 1 105 ? -8.283 3.775 3.314 1.00 80.00 105 VAL A C 1
ATOM 748 O O . VAL A 1 105 ? -7.366 2.967 3.236 1.00 80.00 105 VAL A O 1
ATOM 751 N N . ALA A 1 106 ? -9.477 3.525 2.773 1.00 78.62 106 ALA A N 1
ATOM 752 C CA . ALA A 1 106 ? -9.749 2.301 2.024 1.00 78.62 106 ALA A CA 1
ATOM 753 C C . ALA A 1 106 ? -8.837 2.136 0.791 1.00 78.62 106 ALA A C 1
ATOM 755 O O . ALA A 1 106 ? -8.392 1.027 0.505 1.00 78.62 106 ALA A O 1
ATOM 756 N N . VAL A 1 107 ? -8.549 3.231 0.076 1.00 82.75 107 VAL A N 1
ATOM 757 C CA . VAL A 1 107 ? -7.579 3.256 -1.032 1.00 82.75 107 VAL A CA 1
ATOM 758 C C . VAL A 1 107 ? -6.160 3.003 -0.541 1.00 82.75 107 VAL A C 1
ATOM 760 O O . VAL A 1 107 ? -5.469 2.196 -1.150 1.00 82.75 107 VAL A O 1
ATOM 763 N N . LEU A 1 108 ? -5.749 3.613 0.570 1.00 82.44 108 LEU A N 1
ATOM 764 C CA . LEU A 1 108 ? -4.422 3.404 1.153 1.00 82.44 108 LEU A CA 1
ATOM 765 C C . LEU A 1 108 ? -4.208 1.941 1.574 1.00 82.44 108 LEU A C 1
ATOM 767 O O . LEU A 1 108 ? -3.210 1.338 1.206 1.00 82.44 108 LEU A O 1
ATOM 771 N N . LEU A 1 109 ? -5.192 1.324 2.236 1.00 78.50 109 LEU A N 1
ATOM 772 C CA . LEU A 1 109 ? -5.138 -0.099 2.597 1.00 78.50 109 LEU A CA 1
ATOM 773 C C . LEU A 1 109 ? -5.067 -1.011 1.366 1.00 78.50 109 LEU A C 1
ATOM 775 O O . LEU A 1 109 ? -4.370 -2.023 1.375 1.00 78.50 109 LEU A O 1
ATOM 779 N N . PHE A 1 110 ? -5.782 -0.661 0.294 1.00 76.25 110 PHE A N 1
ATOM 780 C CA . PHE A 1 110 ? -5.675 -1.375 -0.977 1.00 76.25 110 PHE A CA 1
ATOM 781 C C . PHE A 1 110 ? -4.275 -1.221 -1.597 1.00 76.25 110 PHE A C 1
ATOM 783 O O . PHE A 1 110 ? -3.717 -2.196 -2.097 1.00 76.25 110 PHE A O 1
ATOM 790 N N . GLN A 1 111 ? -3.687 -0.026 -1.517 1.00 77.19 111 GLN A N 1
ATOM 791 C CA . GLN A 1 111 ? -2.343 0.253 -2.022 1.00 77.19 111 GLN A CA 1
ATOM 792 C C . GLN A 1 111 ? -1.238 -0.418 -1.216 1.00 77.19 111 GLN A C 1
ATOM 794 O O . GLN A 1 111 ? -0.247 -0.832 -1.810 1.00 77.19 111 GLN A O 1
ATOM 799 N N . ASP A 1 112 ? -1.397 -0.594 0.095 1.00 79.50 112 ASP A N 1
ATOM 800 C CA . ASP A 1 112 ? -0.450 -1.372 0.902 1.00 79.50 112 ASP A CA 1
ATOM 801 C C . ASP A 1 112 ? -0.368 -2.824 0.384 1.00 79.50 112 ASP A C 1
ATOM 803 O O . ASP A 1 112 ? 0.723 -3.376 0.224 1.00 79.50 112 ASP A O 1
ATOM 807 N N . MET A 1 113 ? -1.509 -3.425 0.015 1.00 70.69 113 MET A N 1
ATOM 808 C CA . MET A 1 113 ? -1.554 -4.770 -0.585 1.00 70.69 113 MET A CA 1
ATOM 809 C C . MET A 1 113 ? -0.948 -4.813 -2.001 1.00 70.69 113 MET A C 1
ATOM 811 O O . MET A 1 113 ? -0.272 -5.779 -2.371 1.00 70.69 113 MET A O 1
ATOM 815 N N . GLU A 1 114 ? -1.184 -3.774 -2.805 1.00 72.38 114 GLU A N 1
ATOM 816 C CA . GLU A 1 114 ? -0.604 -3.630 -4.147 1.00 72.38 114 GLU A CA 1
ATOM 817 C C . GLU A 1 114 ? 0.918 -3.462 -4.089 1.00 72.38 114 GLU A C 1
ATOM 819 O O . GLU A 1 114 ? 1.642 -4.146 -4.808 1.00 72.38 114 GLU A O 1
ATOM 824 N N . THR A 1 115 ? 1.407 -2.604 -3.196 1.00 73.88 115 THR A N 1
ATOM 825 C CA . THR A 1 115 ? 2.832 -2.310 -3.003 1.00 73.88 115 THR A CA 1
ATOM 826 C C . THR A 1 115 ? 3.604 -3.571 -2.668 1.00 73.88 115 THR A C 1
ATOM 828 O O . THR A 1 115 ? 4.654 -3.837 -3.243 1.00 73.88 115 THR A O 1
ATOM 831 N N . ALA A 1 116 ? 3.057 -4.399 -1.789 1.00 69.81 116 ALA A N 1
ATOM 832 C CA . ALA A 1 116 ? 3.688 -5.651 -1.434 1.00 69.81 116 ALA A CA 1
ATOM 833 C C . ALA A 1 116 ? 3.708 -6.654 -2.613 1.00 69.81 116 ALA A C 1
ATOM 835 O O . ALA A 1 116 ? 4.693 -7.363 -2.822 1.00 69.81 116 ALA A O 1
ATOM 836 N N . THR A 1 117 ? 2.671 -6.653 -3.461 1.00 67.94 117 THR A N 1
ATOM 837 C CA . THR A 1 117 ? 2.670 -7.414 -4.728 1.00 67.94 117 THR A CA 1
ATOM 838 C C . THR A 1 117 ? 3.724 -6.881 -5.706 1.00 67.94 117 THR A C 1
ATOM 840 O O . THR A 1 117 ? 4.423 -7.660 -6.355 1.00 67.94 117 THR A O 1
ATOM 843 N N . LEU A 1 118 ? 3.868 -5.558 -5.799 1.00 73.75 118 LEU A N 1
ATOM 844 C CA . LEU A 1 118 ? 4.868 -4.894 -6.631 1.00 73.75 118 LEU A CA 1
ATOM 845 C C . LEU A 1 118 ? 6.290 -5.251 -6.186 1.00 73.75 118 LEU A C 1
ATOM 847 O O . LEU A 1 118 ? 7.117 -5.609 -7.023 1.00 73.75 118 LEU A O 1
ATOM 851 N N . LEU A 1 119 ? 6.570 -5.183 -4.885 1.00 71.56 119 LEU A N 1
ATOM 852 C CA . LEU A 1 119 ? 7.876 -5.508 -4.318 1.00 71.56 119 LEU A CA 1
ATOM 853 C C . LEU A 1 119 ? 8.234 -6.983 -4.545 1.00 71.56 119 LEU A C 1
ATOM 855 O O . LEU A 1 119 ? 9.350 -7.280 -4.971 1.00 71.56 119 LEU A O 1
ATOM 859 N N . ALA A 1 120 ? 7.268 -7.897 -4.404 1.00 67.12 120 ALA A N 1
ATOM 860 C CA . ALA A 1 120 ? 7.445 -9.304 -4.767 1.00 67.12 120 ALA A CA 1
ATOM 861 C C . ALA A 1 120 ? 7.730 -9.514 -6.271 1.00 67.12 120 ALA A C 1
ATOM 863 O O . ALA A 1 120 ? 8.412 -10.468 -6.646 1.00 67.12 120 ALA A O 1
ATOM 864 N N . ALA A 1 121 ? 7.242 -8.623 -7.141 1.00 66.69 121 ALA A N 1
ATOM 865 C CA . ALA A 1 121 ? 7.480 -8.667 -8.583 1.00 66.69 121 ALA A CA 1
ATOM 866 C C . ALA A 1 121 ? 8.790 -7.980 -9.026 1.00 66.69 121 ALA A C 1
ATOM 868 O O . ALA A 1 121 ? 9.250 -8.217 -10.147 1.00 66.69 121 ALA A O 1
ATOM 869 N N . LEU A 1 122 ? 9.429 -7.160 -8.181 1.00 70.25 122 LEU A N 1
ATOM 870 C CA . LEU A 1 122 ? 10.663 -6.437 -8.533 1.00 70.25 122 LEU A CA 1
ATOM 871 C C . LEU A 1 122 ? 11.817 -7.338 -9.012 1.00 70.25 122 LEU A C 1
ATOM 873 O O . LEU A 1 122 ? 12.451 -6.973 -10.006 1.00 70.25 122 LEU A O 1
ATOM 877 N N . PRO A 1 123 ? 12.106 -8.505 -8.397 1.00 66.62 123 PRO A N 1
ATOM 878 C CA . PRO A 1 123 ? 13.174 -9.388 -8.871 1.00 66.62 123 PRO A CA 1
ATOM 879 C C . PRO A 1 123 ? 12.962 -9.857 -10.316 1.00 66.62 123 PRO A C 1
ATOM 881 O O . PRO A 1 123 ? 13.924 -10.021 -11.065 1.00 66.62 123 PRO A O 1
ATOM 884 N N . LEU A 1 124 ? 11.701 -10.014 -10.730 1.00 65.62 124 LEU A N 1
ATOM 885 C CA . LEU A 1 124 ? 11.324 -10.416 -12.085 1.00 65.62 124 LEU A CA 1
ATOM 886 C C . LEU A 1 124 ? 11.606 -9.302 -13.091 1.00 65.62 124 LEU A C 1
ATOM 888 O O . LEU A 1 124 ? 12.159 -9.559 -14.156 1.00 65.62 124 LEU A O 1
ATOM 892 N N . LEU A 1 125 ? 11.279 -8.059 -12.725 1.00 64.44 125 LEU A N 1
ATOM 893 C CA . LEU A 1 125 ? 11.537 -6.868 -13.541 1.00 64.44 125 LEU A CA 1
ATOM 894 C C . LEU A 1 125 ? 13.036 -6.547 -13.652 1.00 64.44 125 LEU A C 1
ATOM 896 O O . LEU A 1 125 ? 13.478 -5.987 -14.656 1.00 64.44 125 LEU A O 1
ATOM 900 N N . ALA A 1 126 ? 13.819 -6.912 -12.633 1.00 65.12 126 ALA A N 1
ATOM 901 C CA . ALA A 1 126 ? 15.272 -6.778 -12.630 1.00 65.12 126 ALA A CA 1
ATOM 902 C C . ALA A 1 126 ? 15.977 -7.887 -13.436 1.00 65.12 126 ALA A C 1
ATOM 904 O O . ALA A 1 126 ? 17.097 -7.682 -13.919 1.00 65.12 126 ALA A O 1
ATOM 905 N N . SER A 1 127 ? 15.341 -9.052 -13.604 1.00 62.16 127 SER A N 1
ATOM 906 C CA . SER A 1 127 ? 15.897 -10.161 -14.379 1.00 62.16 127 SER A CA 1
ATOM 907 C C . SER A 1 127 ? 15.887 -9.844 -15.883 1.00 62.16 127 SER A C 1
ATOM 909 O O . SER A 1 127 ? 14.852 -9.574 -16.485 1.00 62.16 127 SER A O 1
ATOM 911 N N . ARG A 1 128 ? 17.069 -9.847 -16.515 1.00 56.91 128 ARG A N 1
ATOM 912 C CA . ARG A 1 128 ? 17.246 -9.611 -17.962 1.00 56.91 128 ARG A CA 1
ATOM 913 C C . ARG A 1 128 ? 17.045 -10.888 -18.786 1.00 56.91 128 ARG A C 1
ATOM 915 O O . ARG A 1 128 ? 17.847 -11.164 -19.677 1.00 56.91 128 ARG A O 1
ATOM 922 N N . THR A 1 129 ? 16.045 -11.703 -18.470 1.00 50.53 129 THR A N 1
ATOM 923 C CA . THR A 1 129 ? 15.886 -12.990 -19.156 1.00 50.53 129 THR A CA 1
ATOM 924 C C . THR A 1 129 ? 14.878 -12.868 -20.298 1.00 50.53 129 THR A C 1
ATOM 926 O O . THR A 1 129 ? 13.800 -12.297 -20.146 1.00 50.53 129 THR A O 1
ATOM 929 N N . GLU A 1 130 ? 15.279 -13.339 -21.480 1.00 59.25 130 GLU A N 1
ATOM 930 C CA . GLU A 1 130 ? 14.450 -13.355 -22.682 1.00 59.25 130 GLU A CA 1
ATOM 931 C C . GLU A 1 130 ? 13.203 -14.241 -22.510 1.00 59.25 130 GLU A C 1
ATOM 933 O O . GLU A 1 130 ? 13.229 -15.255 -21.819 1.00 59.25 130 GLU A O 1
ATOM 938 N N . ALA A 1 131 ? 12.152 -13.886 -23.257 1.00 54.09 131 ALA A N 1
ATOM 939 C CA . ALA A 1 131 ? 10.886 -14.596 -23.464 1.00 54.09 131 ALA A CA 1
ATOM 940 C C . ALA A 1 131 ? 9.773 -14.339 -22.429 1.00 54.09 131 ALA A C 1
ATOM 942 O O . ALA A 1 131 ? 9.821 -14.752 -21.272 1.00 54.09 131 ALA A O 1
ATOM 943 N N . GLY A 1 132 ? 8.668 -13.757 -22.915 1.00 62.06 132 GLY A N 1
ATOM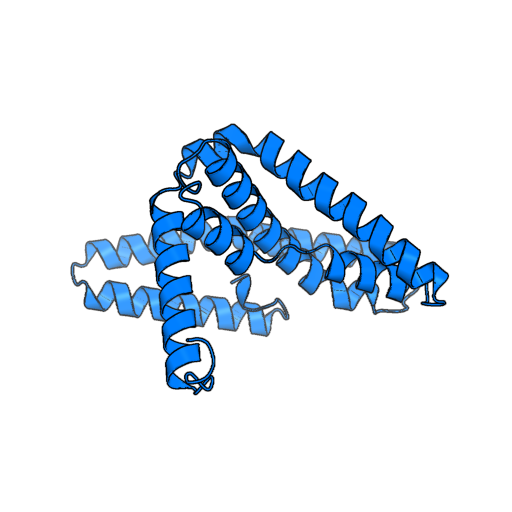 944 C CA . GLY A 1 132 ? 7.425 -13.533 -22.162 1.00 62.06 132 GLY A CA 1
ATOM 945 C C . GLY A 1 132 ? 6.824 -14.783 -21.500 1.00 62.06 132 GLY A C 1
ATOM 946 O O . GLY A 1 132 ? 5.972 -14.652 -20.627 1.00 62.06 132 GLY A O 1
ATOM 947 N N . THR A 1 133 ? 7.300 -15.985 -21.840 1.00 64.88 133 THR A N 1
ATOM 948 C CA . THR A 1 133 ? 6.968 -17.243 -21.158 1.00 64.88 133 THR A CA 1
ATOM 949 C C . THR A 1 133 ? 7.475 -17.282 -19.711 1.00 64.88 133 THR A C 1
ATOM 951 O O . THR A 1 133 ? 6.751 -17.751 -18.839 1.00 64.88 133 THR A O 1
ATOM 954 N N . GLN A 1 134 ? 8.676 -16.766 -19.417 1.00 65.62 134 GLN A N 1
ATOM 955 C CA . GLN A 1 134 ? 9.196 -16.721 -18.040 1.00 65.62 134 GLN A CA 1
ATOM 956 C C . GLN A 1 134 ? 8.455 -15.692 -17.184 1.00 65.62 134 GLN A C 1
ATOM 958 O O . GLN A 1 134 ? 8.103 -15.989 -16.046 1.00 65.62 134 GLN A O 1
ATOM 963 N N . ILE A 1 135 ? 8.115 -14.535 -17.758 1.00 67.69 135 ILE A N 1
ATOM 964 C CA . ILE A 1 135 ? 7.261 -13.539 -17.094 1.00 67.69 135 ILE A CA 1
ATOM 965 C C . ILE A 1 135 ? 5.887 -14.148 -16.782 1.00 67.69 135 ILE A C 1
ATOM 967 O O . ILE A 1 135 ? 5.393 -14.003 -15.668 1.00 67.69 135 ILE A O 1
ATOM 971 N N . ALA A 1 136 ? 5.283 -14.881 -17.725 1.00 71.12 136 ALA A N 1
ATOM 972 C CA . ALA A 1 136 ? 3.996 -15.539 -17.507 1.00 71.12 136 ALA A CA 1
ATOM 973 C C . ALA A 1 136 ? 4.051 -16.591 -16.384 1.00 71.12 136 ALA A C 1
ATOM 975 O O . ALA A 1 136 ? 3.147 -16.636 -15.552 1.00 71.12 136 ALA A O 1
ATOM 976 N N . ILE A 1 137 ? 5.111 -17.405 -16.326 1.00 73.19 137 ILE A N 1
ATOM 977 C CA . ILE A 1 137 ? 5.307 -18.402 -15.260 1.00 73.19 137 ILE A CA 1
ATOM 978 C C . ILE A 1 137 ? 5.419 -17.724 -13.892 1.00 73.19 137 ILE A C 1
ATOM 980 O O . ILE A 1 137 ? 4.792 -18.168 -12.932 1.00 73.19 137 ILE A O 1
ATOM 984 N N . GLU A 1 138 ? 6.171 -16.633 -13.798 1.00 66.69 138 GLU A N 1
ATOM 985 C CA . GLU A 1 138 ? 6.395 -15.945 -12.528 1.00 66.69 138 GLU A CA 1
ATOM 986 C C . GLU A 1 138 ? 5.168 -15.135 -12.074 1.00 66.69 138 GLU A C 1
ATOM 988 O O . GLU A 1 138 ? 4.825 -15.143 -10.893 1.00 66.69 138 GLU A O 1
ATOM 993 N N . VAL A 1 139 ? 4.405 -14.548 -13.004 1.00 69.19 139 VAL A N 1
ATOM 994 C CA . VAL A 1 139 ? 3.084 -13.965 -12.703 1.00 69.19 139 VAL A CA 1
ATOM 995 C C . VAL A 1 139 ? 2.126 -15.035 -12.174 1.00 69.19 139 VAL A C 1
ATOM 997 O O . VAL A 1 139 ? 1.461 -14.823 -11.160 1.00 69.19 139 VAL A O 1
ATOM 1000 N N . VAL A 1 140 ? 2.074 -16.209 -12.813 1.00 77.81 140 VAL A N 1
ATOM 1001 C CA . VAL A 1 140 ? 1.263 -17.341 -12.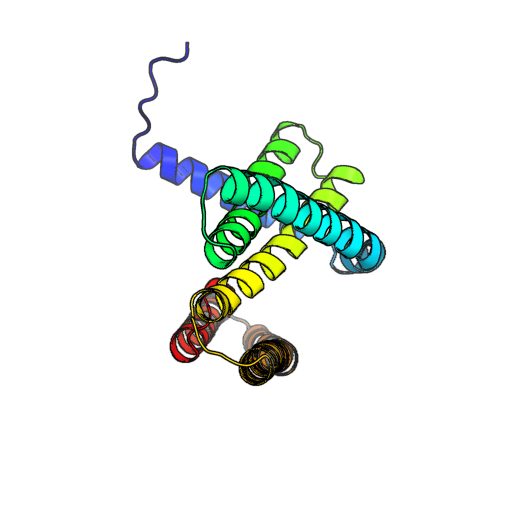336 1.00 77.81 140 VAL A CA 1
ATOM 1002 C C . VAL A 1 140 ? 1.721 -17.796 -10.952 1.00 77.81 140 VAL A C 1
ATOM 1004 O O . VAL A 1 140 ? 0.881 -18.089 -10.104 1.00 77.81 140 VAL A O 1
ATOM 1007 N N . ARG A 1 141 ? 3.030 -17.813 -10.687 1.00 71.75 141 ARG A N 1
ATOM 1008 C CA . ARG A 1 141 ? 3.594 -18.168 -9.382 1.00 71.75 141 ARG A CA 1
ATOM 1009 C C . ARG A 1 141 ? 3.168 -17.187 -8.291 1.00 71.75 141 ARG A C 1
ATOM 1011 O O . ARG A 1 141 ? 2.709 -17.637 -7.245 1.00 71.75 141 ARG A O 1
ATOM 1018 N N . ILE A 1 142 ? 3.254 -15.878 -8.542 1.00 65.94 142 ILE A N 1
ATOM 1019 C CA . ILE A 1 142 ? 2.798 -14.837 -7.606 1.00 65.94 142 ILE A CA 1
ATOM 1020 C C . ILE A 1 142 ? 1.299 -14.989 -7.330 1.00 65.94 142 ILE A C 1
ATOM 1022 O O . ILE A 1 142 ? 0.886 -15.027 -6.172 1.00 65.94 142 ILE A O 1
ATOM 1026 N N . LEU A 1 143 ? 0.479 -15.144 -8.375 1.00 70.06 143 LEU A N 1
ATOM 1027 C CA . LEU A 1 143 ? -0.967 -15.332 -8.223 1.00 70.06 143 LEU A CA 1
ATOM 1028 C C . LEU A 1 143 ? -1.311 -16.623 -7.469 1.00 70.06 143 LEU A C 1
ATOM 1030 O O . LEU A 1 143 ? -2.235 -16.630 -6.656 1.00 70.06 143 LEU A O 1
ATOM 1034 N N . ALA A 1 144 ? -0.567 -17.707 -7.701 1.00 77.69 144 ALA A N 1
ATOM 1035 C CA . ALA A 1 144 ? -0.747 -18.971 -6.996 1.00 77.69 144 ALA A CA 1
ATOM 1036 C C . ALA A 1 144 ? -0.390 -18.845 -5.510 1.00 77.69 144 ALA A C 1
ATOM 1038 O O . ALA A 1 144 ? -1.159 -19.286 -4.659 1.00 77.69 144 ALA A O 1
ATOM 1039 N N . ILE A 1 145 ? 0.735 -18.201 -5.191 1.00 68.12 145 ILE A N 1
ATOM 1040 C CA . ILE A 1 145 ? 1.162 -17.916 -3.817 1.00 68.12 145 ILE A CA 1
ATOM 1041 C C . ILE A 1 145 ? 0.114 -17.059 -3.099 1.00 68.12 145 ILE A C 1
ATOM 1043 O O . ILE A 1 145 ? -0.347 -17.434 -2.022 1.00 68.12 145 ILE A O 1
ATOM 1047 N N . LEU A 1 146 ? -0.318 -15.955 -3.716 1.00 65.44 146 LEU A N 1
ATOM 1048 C CA . LEU A 1 146 ? -1.341 -15.072 -3.157 1.00 65.44 146 LEU A CA 1
ATOM 1049 C C . LEU A 1 146 ? -2.661 -15.826 -2.937 1.00 65.44 146 LEU A C 1
ATOM 1051 O O . LEU A 1 146 ? -3.282 -15.715 -1.880 1.00 65.44 146 LEU A O 1
ATOM 1055 N N . GLY A 1 147 ? -3.064 -16.649 -3.908 1.00 72.81 147 GLY A N 1
ATOM 1056 C CA . GLY A 1 147 ? -4.239 -17.508 -3.806 1.00 72.81 147 GLY A CA 1
ATOM 1057 C C . GLY A 1 147 ? -4.149 -18.489 -2.636 1.00 72.81 147 GLY A C 1
ATOM 1058 O O . GLY A 1 147 ? -5.108 -18.617 -1.877 1.00 72.81 147 GLY A O 1
ATOM 1059 N N . ILE A 1 148 ? -2.997 -19.139 -2.441 1.00 75.81 148 ILE A N 1
ATOM 1060 C CA . ILE A 1 148 ? -2.755 -20.053 -1.317 1.00 75.81 148 ILE A CA 1
ATOM 1061 C C . ILE A 1 148 ? -2.835 -19.302 0.014 1.00 75.81 148 ILE A C 1
ATOM 1063 O O . ILE A 1 148 ? -3.537 -19.759 0.913 1.00 75.81 148 ILE A O 1
ATOM 1067 N N . ILE A 1 149 ? -2.185 -18.143 0.141 1.00 66.88 149 ILE A N 1
ATOM 1068 C CA . ILE A 1 149 ? -2.217 -17.334 1.369 1.00 66.88 149 ILE A CA 1
ATOM 1069 C C . ILE A 1 149 ? -3.660 -16.955 1.725 1.00 66.88 149 ILE A C 1
ATOM 1071 O O . ILE A 1 149 ? -4.094 -17.151 2.859 1.00 66.88 149 ILE A O 1
ATOM 1075 N N . VAL A 1 150 ? -4.453 -16.498 0.756 1.00 66.06 150 VAL A N 1
ATOM 1076 C CA . VAL A 1 150 ? -5.847 -16.097 1.002 1.00 66.06 150 VAL A CA 1
ATOM 1077 C C . VAL A 1 150 ? -6.742 -17.297 1.334 1.00 66.06 150 VAL A C 1
ATOM 1079 O O . VAL A 1 150 ? -7.566 -17.219 2.250 1.00 66.06 150 VAL A O 1
ATOM 1082 N N . LEU A 1 151 ? -6.598 -18.409 0.608 1.00 73.75 151 LEU A N 1
ATOM 1083 C CA . LEU A 1 151 ? -7.453 -19.590 0.765 1.00 73.75 151 LEU A CA 1
ATOM 1084 C C . LEU A 1 151 ? -7.107 -20.418 2.003 1.00 73.75 151 LEU A C 1
ATOM 1086 O O . LEU A 1 151 ? -8.009 -20.972 2.625 1.00 73.75 151 LEU A O 1
ATOM 1090 N N . VAL A 1 152 ? -5.825 -20.512 2.355 1.00 76.50 152 VAL A N 1
ATOM 1091 C CA . VAL A 1 152 ? -5.317 -21.359 3.443 1.00 76.50 152 VAL A CA 1
ATOM 1092 C C . VAL A 1 152 ? -5.063 -20.538 4.704 1.00 76.50 152 VAL A C 1
ATOM 1094 O O . VAL A 1 152 ? -5.466 -20.951 5.792 1.00 76.50 152 VAL A O 1
ATOM 1097 N N . GLY A 1 153 ? -4.476 -19.347 4.571 1.00 68.62 153 GLY A N 1
ATOM 1098 C CA . GLY A 1 153 ? -4.146 -18.472 5.696 1.00 68.62 153 GLY A CA 1
ATOM 1099 C C . GLY A 1 153 ? -5.385 -18.043 6.473 1.00 68.62 153 GLY A C 1
ATOM 1100 O O . GLY A 1 153 ? -5.456 -18.268 7.678 1.00 68.62 153 GLY A O 1
ATOM 1101 N N . LYS A 1 154 ? -6.420 -17.533 5.790 1.00 71.38 154 LYS A N 1
ATOM 1102 C CA . LYS A 1 154 ? -7.664 -17.068 6.432 1.00 71.38 154 LYS A CA 1
ATOM 1103 C C . LYS A 1 154 ? -8.349 -18.129 7.316 1.00 71.38 154 LYS A C 1
ATOM 1105 O O . LYS A 1 154 ? -8.645 -17.820 8.473 1.00 71.38 154 LYS A O 1
ATOM 1110 N N . PRO A 1 155 ? -8.642 -19.357 6.842 1.00 74.75 155 PRO A N 1
ATOM 1111 C CA . PRO A 1 155 ? -9.279 -20.364 7.685 1.00 74.75 155 PRO A CA 1
ATOM 1112 C C . PRO A 1 155 ? -8.359 -20.889 8.788 1.00 74.75 155 PRO A C 1
ATOM 1114 O O . PRO A 1 155 ? -8.872 -21.214 9.856 1.00 74.75 155 PRO A O 1
ATOM 1117 N N . ILE A 1 156 ? -7.040 -20.961 8.574 1.00 76.50 156 ILE A N 1
ATOM 1118 C CA . ILE A 1 156 ? -6.097 -21.356 9.630 1.00 76.50 156 ILE A CA 1
ATOM 1119 C C . ILE A 1 156 ? -6.084 -20.305 10.739 1.00 76.50 156 ILE A C 1
ATOM 1121 O O . ILE A 1 156 ? -6.338 -20.671 11.881 1.00 76.50 156 ILE A O 1
ATOM 1125 N N . LEU A 1 157 ? -5.896 -19.024 10.397 1.00 71.06 157 LEU A N 1
ATOM 1126 C CA . LEU A 1 157 ? -5.937 -17.885 11.323 1.00 71.06 157 LEU A CA 1
ATOM 1127 C C . LEU A 1 157 ? -7.227 -17.870 12.139 1.00 71.06 157 LEU A C 1
ATOM 1129 O O . LEU A 1 157 ? -7.204 -17.801 13.366 1.00 71.06 157 LEU A O 1
ATOM 1133 N N . TYR A 1 158 ? -8.370 -17.969 11.459 1.00 74.62 158 TYR A N 1
ATOM 1134 C CA . TYR A 1 158 ? -9.661 -17.906 12.131 1.00 74.62 158 TYR A CA 1
ATOM 1135 C C . TYR A 1 158 ? -9.877 -19.110 13.054 1.00 74.62 158 TYR A C 1
ATOM 1137 O O . TYR A 1 158 ? -10.417 -18.960 14.145 1.00 74.62 158 TYR A O 1
ATOM 1145 N N . ARG A 1 159 ? -9.435 -20.310 12.654 1.00 78.19 159 ARG A N 1
ATOM 1146 C CA . ARG A 1 159 ? -9.582 -21.525 13.469 1.00 78.19 159 ARG A CA 1
ATOM 1147 C C . ARG A 1 159 ? -8.621 -21.564 14.648 1.00 78.19 159 ARG A C 1
ATOM 1149 O O . ARG A 1 159 ? -9.056 -21.957 15.726 1.00 78.19 159 ARG A O 1
ATOM 1156 N N . SER A 1 160 ? -7.363 -21.169 14.472 1.00 72.25 160 SER A N 1
ATOM 1157 C CA . SER A 1 160 ? -6.371 -21.141 15.548 1.00 72.25 160 SER A CA 1
ATOM 1158 C C . SER A 1 160 ? -6.746 -20.099 16.600 1.00 72.25 160 SER A C 1
ATOM 1160 O O . SER A 1 160 ? -6.843 -20.437 17.779 1.00 72.25 160 SER A O 1
ATOM 1162 N N . LEU A 1 161 ? -7.091 -18.876 16.184 1.00 71.69 161 LEU A N 1
ATOM 1163 C CA . LEU A 1 161 ? -7.538 -17.824 17.099 1.00 71.69 161 LEU A CA 1
ATOM 1164 C C . LEU A 1 161 ? -8.873 -18.170 17.766 1.00 71.69 161 LEU A C 1
ATOM 1166 O O . LEU A 1 161 ? -9.009 -17.984 18.972 1.00 71.69 161 LEU A O 1
ATOM 1170 N N . ALA A 1 162 ? -9.840 -18.738 17.034 1.00 74.62 162 ALA A N 1
ATOM 1171 C CA . ALA A 1 162 ? -11.100 -19.182 17.634 1.00 74.62 162 ALA A CA 1
ATOM 1172 C C . ALA A 1 162 ? -10.907 -20.351 18.610 1.00 74.62 162 ALA A C 1
ATOM 1174 O O . ALA A 1 162 ? -11.648 -20.455 19.585 1.00 74.62 162 ALA A O 1
ATOM 1175 N N . TRP A 1 163 ? -9.938 -21.238 18.370 1.00 76.62 163 TRP A N 1
ATOM 1176 C CA . TRP A 1 163 ? -9.611 -22.320 19.295 1.00 76.62 163 TRP A CA 1
ATOM 1177 C C . TRP A 1 163 ? -8.988 -21.770 20.580 1.00 76.62 163 TRP A C 1
ATOM 1179 O O . TRP A 1 163 ? -9.435 -22.134 21.664 1.00 76.62 163 TRP A O 1
ATOM 1189 N N . VAL A 1 164 ? -8.042 -20.832 20.483 1.00 74.69 164 VAL A N 1
ATOM 1190 C CA . VAL A 1 164 ? -7.417 -20.199 21.657 1.00 74.69 164 VAL A CA 1
ATOM 1191 C C . VAL A 1 164 ? -8.420 -19.340 22.435 1.00 74.69 164 VAL A C 1
ATOM 1193 O O . VAL A 1 164 ? -8.486 -19.436 23.659 1.00 74.69 164 VAL A O 1
ATOM 1196 N N . ALA A 1 165 ? -9.277 -18.583 21.743 1.00 70.50 165 ALA A N 1
ATOM 1197 C CA . ALA A 1 165 ? -10.322 -17.768 22.366 1.00 70.50 165 ALA A CA 1
ATOM 1198 C C . ALA A 1 165 ? -11.327 -18.603 23.183 1.00 70.50 165 ALA A C 1
ATOM 1200 O O . ALA A 1 165 ? -11.837 -18.135 24.197 1.00 70.50 165 ALA A O 1
ATOM 1201 N N . ARG A 1 166 ? -11.583 -19.860 22.790 1.00 72.56 166 ARG A N 1
ATOM 1202 C CA . ARG A 1 166 ? -12.457 -20.782 23.539 1.00 72.56 166 ARG A CA 1
ATOM 1203 C C . ARG A 1 166 ? -11.835 -21.316 24.833 1.00 72.56 166 ARG A C 1
ATOM 1205 O O . ARG A 1 166 ? -12.580 -21.783 25.685 1.00 72.56 166 ARG A O 1
ATOM 1212 N N . HIS A 1 167 ? -10.511 -21.246 24.989 1.00 71.94 167 HIS A N 1
ATOM 1213 C CA . HIS A 1 167 ? -9.792 -21.746 26.171 1.00 71.94 167 HIS A CA 1
ATOM 1214 C C . HIS A 1 167 ? -9.429 -20.638 27.190 1.00 71.94 167 HIS A C 1
ATOM 1216 O O . HIS A 1 167 ? -8.757 -20.908 28.183 1.00 71.94 167 HIS A O 1
ATOM 1222 N N . GLY A 1 168 ? -9.930 -19.410 26.995 1.00 58.12 168 GLY A N 1
ATOM 1223 C CA . GLY A 1 168 ? -10.331 -18.517 28.095 1.00 58.12 168 GLY A CA 1
ATOM 1224 C C . GLY A 1 168 ? -9.282 -17.634 28.785 1.00 58.12 168 GLY A C 1
ATOM 1225 O O . GLY A 1 168 ? -9.671 -16.882 29.673 1.00 58.12 168 GLY A O 1
ATOM 1226 N N . HIS A 1 169 ? -8.004 -17.642 28.396 1.00 71.94 169 HIS A N 1
ATOM 1227 C CA . HIS A 1 169 ? -6.996 -16.753 29.001 1.00 71.94 169 HIS A CA 1
ATOM 1228 C C . HIS A 1 169 ? -6.522 -15.680 28.010 1.00 71.94 169 HIS A C 1
ATOM 1230 O O . HIS A 1 169 ? -6.016 -15.994 26.931 1.00 71.94 169 HIS A O 1
ATOM 1236 N N . SER A 1 170 ? -6.663 -14.405 28.383 1.00 71.75 170 SER A N 1
ATOM 1237 C CA . SER A 1 170 ? -6.251 -13.237 27.583 1.00 71.75 170 SER A CA 1
ATOM 1238 C C . SER A 1 170 ? -4.762 -13.262 27.215 1.00 71.75 170 SER A C 1
ATOM 1240 O O . SER A 1 170 ? -4.389 -12.895 26.103 1.00 71.75 170 SER A O 1
ATOM 1242 N N . GLU A 1 171 ? -3.915 -13.771 28.109 1.00 76.62 171 GLU A N 1
ATOM 1243 C CA . GLU A 1 171 ? -2.474 -13.942 27.888 1.00 76.62 171 GLU A CA 1
ATOM 1244 C C . GLU A 1 171 ? -2.169 -15.031 26.851 1.00 76.62 171 GLU A C 1
ATOM 1246 O O . GLU A 1 171 ? -1.314 -14.846 25.986 1.00 76.62 171 GLU A O 1
ATOM 1251 N N . ALA A 1 172 ? -2.914 -16.142 26.874 1.00 74.44 172 ALA A N 1
ATOM 1252 C CA . ALA A 1 172 ? -2.768 -17.217 25.894 1.00 74.44 172 ALA A CA 1
ATOM 1253 C C . ALA A 1 172 ? -3.170 -16.751 24.487 1.00 74.44 172 ALA A C 1
ATOM 1255 O O . ALA A 1 172 ? -2.537 -17.130 23.504 1.00 74.44 172 ALA A O 1
ATOM 1256 N N . PHE A 1 173 ? -4.181 -15.885 24.390 1.00 74.44 173 PHE A N 1
ATOM 1257 C CA . PHE A 1 173 ? -4.572 -15.255 23.131 1.00 74.44 173 PHE A CA 1
ATOM 1258 C C . PHE A 1 173 ? -3.484 -14.325 22.583 1.00 74.44 173 PHE A C 1
ATOM 1260 O O . PHE A 1 173 ? -3.173 -14.379 21.392 1.00 74.44 173 PHE A O 1
ATOM 1267 N N . LEU A 1 174 ? -2.867 -13.511 23.444 1.00 77.44 174 LEU A N 1
ATOM 1268 C CA . LEU A 1 174 ? -1.782 -12.610 23.054 1.00 77.44 174 LEU A CA 1
ATOM 1269 C C . LEU A 1 174 ? -0.542 -13.386 22.592 1.00 77.44 174 LEU A C 1
ATOM 1271 O O . LEU A 1 174 ? -0.017 -13.115 21.514 1.00 77.44 174 LEU A O 1
ATOM 1275 N N . LEU A 1 175 ? -0.126 -14.408 23.345 1.00 78.88 175 LEU A N 1
ATOM 1276 C CA . LEU A 1 175 ? 0.995 -15.272 22.966 1.00 78.88 175 LEU A CA 1
ATOM 1277 C C . LEU A 1 175 ? 0.723 -16.035 21.667 1.00 78.88 175 LEU A C 1
ATOM 1279 O O . LEU A 1 175 ? 1.603 -16.115 20.814 1.00 78.88 175 LEU A O 1
ATOM 1283 N N . ALA A 1 176 ? -0.495 -16.549 21.479 1.00 78.38 176 ALA A N 1
ATOM 1284 C CA . ALA A 1 176 ? -0.880 -17.208 20.236 1.00 78.38 176 ALA A CA 1
ATOM 1285 C C . ALA A 1 176 ? -0.878 -16.243 19.045 1.00 78.38 176 ALA A C 1
ATOM 1287 O O . ALA A 1 176 ? -0.458 -16.627 17.958 1.00 78.38 176 ALA A O 1
ATOM 1288 N N . SER A 1 177 ? -1.304 -14.995 19.251 1.00 71.38 177 SER A N 1
ATOM 1289 C CA . SER A 1 177 ? -1.293 -13.963 18.210 1.00 71.38 177 SER A CA 1
ATOM 12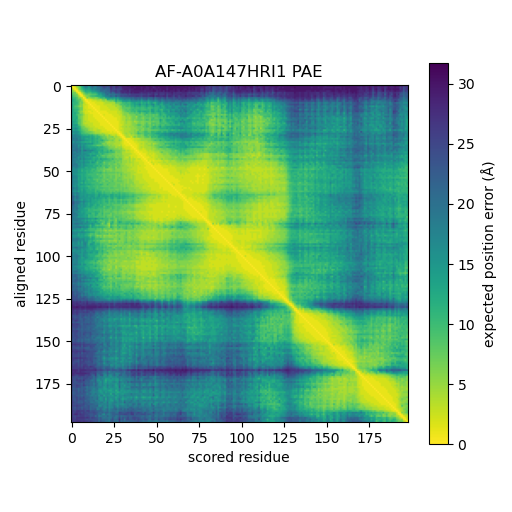90 C C . SER A 1 177 ? 0.137 -13.611 17.797 1.00 71.38 177 SER A C 1
ATOM 1292 O O . SER A 1 177 ? 0.443 -13.598 16.609 1.00 71.38 177 SER A O 1
ATOM 1294 N N . ILE A 1 178 ? 1.037 -13.411 18.767 1.00 77.44 178 ILE A N 1
ATOM 1295 C CA . ILE A 1 178 ? 2.460 -13.148 18.503 1.00 77.44 178 ILE A CA 1
ATOM 1296 C C . ILE A 1 178 ? 3.111 -14.345 17.801 1.00 77.44 178 ILE A C 1
ATOM 1298 O O . ILE A 1 178 ? 3.807 -14.173 16.805 1.00 77.44 178 ILE A O 1
ATOM 1302 N N . LEU A 1 179 ? 2.865 -15.565 18.284 1.00 81.00 179 LEU A N 1
ATOM 1303 C CA . LEU A 1 179 ? 3.411 -16.782 17.686 1.00 81.00 179 LEU A CA 1
ATOM 1304 C C . LEU A 1 179 ? 2.937 -16.966 16.240 1.00 81.00 179 LEU A C 1
ATOM 1306 O O . LEU A 1 179 ? 3.727 -17.341 15.380 1.00 81.00 179 LEU A O 1
ATOM 1310 N N . LEU A 1 180 ? 1.663 -16.689 15.967 1.00 78.31 180 LEU A N 1
ATOM 1311 C CA . LEU A 1 180 ? 1.089 -16.793 14.631 1.00 78.31 180 LEU A CA 1
ATOM 1312 C C . LEU A 1 180 ? 1.749 -15.812 13.657 1.00 78.31 180 LEU A C 1
ATOM 1314 O O . LEU A 1 180 ? 2.135 -16.238 12.576 1.00 78.31 180 LEU A O 1
ATOM 1318 N N . VAL A 1 181 ? 1.951 -14.558 14.076 1.00 73.19 181 VAL A N 1
ATOM 1319 C CA . VAL A 1 181 ? 2.675 -13.538 13.296 1.00 73.19 181 VAL A CA 1
ATOM 1320 C C . VAL A 1 181 ? 4.124 -13.959 13.034 1.00 73.19 181 VAL A C 1
ATOM 1322 O O . VAL A 1 181 ? 4.630 -13.801 11.929 1.00 73.19 181 VAL A O 1
ATOM 1325 N N . LEU A 1 182 ? 4.806 -14.538 14.026 1.00 77.56 182 LEU A N 1
ATOM 1326 C CA . LEU A 1 182 ? 6.174 -15.035 13.845 1.00 77.56 182 LEU A CA 1
ATOM 1327 C C . LEU A 1 182 ? 6.237 -16.215 12.866 1.00 77.56 182 LEU A C 1
ATOM 1329 O O . LEU A 1 182 ? 7.149 -16.285 12.044 1.00 77.56 182 LEU A O 1
ATOM 1333 N N . ILE A 1 183 ? 5.268 -17.132 12.937 1.00 78.56 183 ILE A N 1
ATOM 1334 C CA . ILE A 1 183 ? 5.170 -18.273 12.020 1.00 78.56 183 ILE A CA 1
ATOM 1335 C C . ILE A 1 183 ? 4.902 -17.789 10.594 1.00 78.56 183 ILE A C 1
ATOM 1337 O O . ILE A 1 183 ? 5.568 -18.255 9.670 1.00 78.56 183 ILE A O 1
ATOM 1341 N N . THR A 1 184 ? 3.965 -16.860 10.3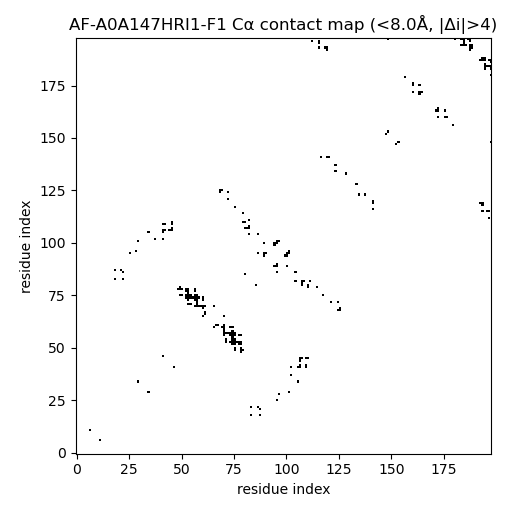97 1.00 70.69 184 THR A N 1
ATOM 1342 C CA . THR A 1 184 ? 3.665 -16.345 9.058 1.00 70.69 184 THR A CA 1
ATOM 1343 C C . THR A 1 184 ? 4.830 -15.543 8.486 1.00 70.69 184 THR A C 1
ATOM 1345 O O . THR A 1 184 ? 5.226 -15.798 7.351 1.00 70.69 184 THR A O 1
ATOM 1348 N N . ALA A 1 185 ? 5.477 -14.689 9.284 1.00 68.31 185 ALA A N 1
ATOM 1349 C CA . ALA A 1 185 ? 6.682 -13.968 8.874 1.00 68.31 185 ALA A CA 1
ATOM 1350 C C . ALA A 1 185 ? 7.831 -14.916 8.479 1.00 68.31 185 ALA A C 1
ATOM 1352 O O . ALA A 1 185 ? 8.512 -14.689 7.476 1.00 68.31 185 ALA A O 1
ATOM 1353 N N . TRP A 1 186 ? 8.035 -16.004 9.232 1.00 75.31 186 TRP A N 1
ATOM 1354 C CA . TRP A 1 186 ? 9.056 -17.008 8.924 1.00 75.31 186 TRP A CA 1
ATOM 1355 C C . TRP A 1 186 ? 8.761 -17.763 7.622 1.00 75.31 186 TRP A C 1
ATOM 1357 O O . TRP A 1 186 ? 9.662 -17.950 6.802 1.00 75.31 186 TRP A O 1
ATOM 1367 N N . ILE A 1 187 ? 7.500 -18.149 7.398 1.00 69.69 187 ILE A N 1
ATOM 1368 C CA . ILE A 1 187 ? 7.062 -18.786 6.148 1.00 69.69 187 ILE A CA 1
ATOM 1369 C C . ILE A 1 187 ? 7.265 -17.835 4.961 1.00 69.69 187 ILE A C 1
ATOM 1371 O O . ILE A 1 187 ? 7.812 -18.255 3.942 1.00 69.69 187 ILE A O 1
ATOM 1375 N N . SER A 1 188 ? 6.891 -16.560 5.095 1.00 65.25 188 SER A N 1
ATOM 1376 C CA . SER A 1 188 ? 7.092 -15.546 4.052 1.00 65.25 188 SER A CA 1
ATOM 1377 C C . SER A 1 188 ? 8.570 -15.382 3.702 1.00 65.25 188 SER A C 1
ATOM 1379 O O . SER A 1 188 ? 8.929 -15.467 2.528 1.00 65.25 188 SER A O 1
ATOM 1381 N N . HIS A 1 189 ? 9.447 -15.284 4.709 1.00 66.12 189 HIS A N 1
ATOM 1382 C CA . HIS A 1 189 ? 10.895 -15.224 4.497 1.00 66.12 189 HIS A CA 1
ATOM 1383 C C . HIS A 1 189 ? 11.431 -16.470 3.773 1.00 66.12 189 HIS A C 1
ATOM 1385 O O . HIS A 1 189 ? 12.243 -16.354 2.857 1.00 66.12 189 HIS A O 1
ATOM 1391 N N . TYR A 1 190 ? 10.966 -17.669 4.142 1.00 68.44 190 TYR A N 1
ATOM 1392 C CA . TYR A 1 190 ? 11.371 -18.913 3.479 1.00 68.44 190 TYR A CA 1
ATOM 1393 C C . TYR A 1 190 ? 10.919 -18.978 2.012 1.00 68.44 190 TYR A C 1
ATOM 1395 O O . TYR A 1 190 ? 11.641 -19.488 1.157 1.00 68.44 190 TYR A O 1
ATOM 1403 N N . LEU A 1 191 ? 9.738 -18.435 1.710 1.00 64.19 191 LEU A N 1
ATOM 1404 C CA . LEU A 1 191 ? 9.196 -18.360 0.354 1.00 64.19 191 LEU A CA 1
ATOM 1405 C C . LEU A 1 191 ? 9.796 -17.214 -0.480 1.00 64.19 191 LEU A C 1
ATOM 1407 O O . LEU A 1 191 ? 9.473 -17.106 -1.663 1.00 64.19 191 LEU A O 1
ATOM 1411 N N . GLY A 1 192 ? 10.667 -16.382 0.103 1.00 54.50 192 GLY A N 1
ATOM 1412 C CA . GLY A 1 192 ? 11.238 -15.204 -0.557 1.00 54.50 192 GLY A CA 1
ATOM 1413 C C . GLY A 1 192 ? 10.216 -14.088 -0.796 1.00 54.50 192 GLY A C 1
ATO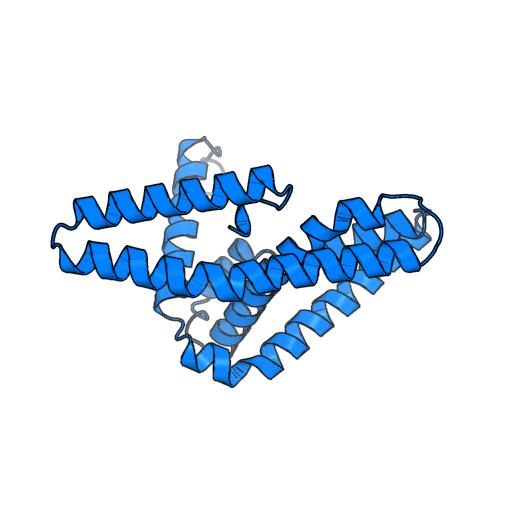M 1414 O O . GLY A 1 192 ? 10.415 -13.252 -1.672 1.00 54.50 192 GLY A O 1
ATOM 1415 N N . ILE A 1 193 ? 9.115 -14.101 -0.045 1.00 55.78 193 ILE A N 1
ATOM 1416 C CA . ILE A 1 193 ? 8.058 -13.094 -0.068 1.00 55.78 193 ILE A CA 1
ATOM 1417 C C . ILE A 1 193 ? 8.345 -12.105 1.058 1.00 55.78 193 ILE A C 1
ATOM 1419 O O . ILE A 1 193 ? 8.814 -12.482 2.135 1.00 55.78 193 ILE A O 1
ATOM 1423 N N . GLU A 1 194 ? 8.059 -10.831 0.824 1.00 52.69 194 GLU A N 1
ATOM 1424 C CA . GLU A 1 194 ? 8.278 -9.798 1.825 1.00 52.69 194 GLU A CA 1
ATOM 1425 C C . GLU A 1 194 ? 7.478 -10.101 3.108 1.00 52.69 194 GLU A C 1
ATOM 1427 O O . GLU A 1 194 ? 6.272 -10.350 3.025 1.00 52.69 194 GLU A O 1
ATOM 1432 N N . PRO A 1 195 ? 8.107 -10.112 4.301 1.00 45.25 195 PRO A N 1
ATOM 1433 C CA . PRO A 1 195 ? 7.474 -10.601 5.531 1.00 45.25 195 PRO A CA 1
ATOM 1434 C C . PRO A 1 195 ? 6.171 -9.892 5.916 1.00 45.25 195 PRO A C 1
ATOM 1436 O O . PRO A 1 195 ? 5.342 -10.484 6.599 1.00 45.25 195 PRO A O 1
ATOM 1439 N N . ALA A 1 196 ? 5.968 -8.657 5.446 1.00 41.88 196 ALA A N 1
ATOM 1440 C CA . ALA A 1 196 ? 4.748 -7.879 5.660 1.00 41.88 196 ALA A CA 1
ATOM 1441 C C . ALA A 1 196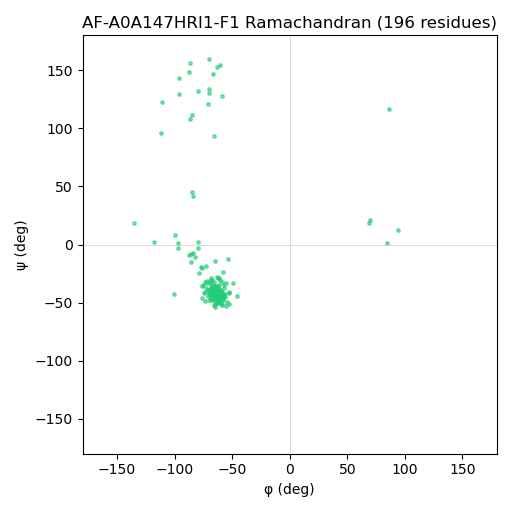 ? 3.488 -8.489 5.004 1.00 41.88 196 ALA A C 1
ATOM 1443 O O . ALA A 1 196 ? 2.377 -8.090 5.339 1.00 41.88 196 ALA A O 1
ATOM 1444 N N . LEU A 1 197 ? 3.647 -9.452 4.087 1.00 39.34 197 LEU A N 1
ATOM 1445 C CA . LEU A 1 197 ? 2.556 -10.168 3.408 1.00 39.34 197 LEU A CA 1
ATOM 1446 C C . LEU A 1 197 ? 2.046 -11.414 4.156 1.00 39.34 197 LEU A C 1
ATOM 1448 O O . LEU A 1 197 ? 1.071 -12.015 3.700 1.00 39.34 197 LEU A O 1
ATOM 1452 N N . GLY A 1 198 ? 2.731 -11.838 5.228 1.00 35.97 198 GLY A N 1
ATOM 1453 C CA . GLY A 1 198 ? 2.486 -13.093 5.956 1.00 35.97 198 GLY A CA 1
ATOM 1454 C C . GLY A 1 198 ? 1.420 -13.016 7.036 1.00 35.97 198 GLY A C 1
ATOM 1455 O O . GLY A 1 198 ? 1.617 -12.243 7.996 1.00 35.97 198 GLY A O 1
#